Protein AF-A0A8B8CED7-F1 (afdb_monomer_lite)

Sequence (270 aa):
MNYARYMEILKCMTSVGGRDDFRLLFSFRPVVLLAASLVVWLAVFVFVLVYMMDDTKKSLFYFRLTVFSMPMLFVLVGYFLRWRRQKIRQRIARKMVLKCVPINEELYQLEMPLLLTATLTKAGVFIIHFVYYSLPDCMGISELLIQACTENEEKKISKFISLYTSREDFLSSGTLTERLCVMISPVYLHRFIMHELPISPQQRHTDFHLCLCQYIEHVLEDFFKCSESGMEISDITKIFQEKFTFRVPVIKSKPELDTEPQGIVNSVTV

Foldseek 3Di:
DDPVVVVVLVVLLVPLDDPVLVCLLPDCVVVVVLVVVVVVLVVVVVCCVPPVPPDPDPVCVVVVVVSVCVVVVSVVVVVVSVVVNVVSLQVSQLSSLLSQLQVLVVCVVVVHQWGWAWDAAPVRWIKIKIWRHDLVVLLVLLVVVVVPDDPVLLVLLLVLLCVSHPDPVCSPPDDSSVSLLSSCVRLVVRCVVLVNFQQDPDEDDDPRGHDSNNVSVVLSVLLVVCVVVVDDSVVVSVVVSVVSTDDHRPPPDDDDDDDDPPIPIPMDID

Organism: Crassostrea virginica (NCBI:txid6565)

Radius of gyration: 25.41 Å; chains: 1; bounding box: 74×38×67 Å

Secondary structure (DSSP, 8-state):
--HHHHHHHHHHHHTTS-HHHHHHHH--HHHHHHHHHHHHHHHHHHHHHHHSSS---THHHHHHHHHHHHHHHHHHHHHHHHHHHHHHHHHHHHHHHHHHHHHHHHHHHTT-SEEEEEEE-TTS-EEEEEEE--HHHHHHHHHHHHHTS-HHHHHHHHHHHTTT---HHHHHHS-HHHHHHHHHHHHHHHHHHTT-SPP-SS-SSSSSS--HHHHHHHHHHHHHHHHHTT--HHHHHHHHHHHTPPPPP------------SS--EEEE-

Structure (mmCIF, N/CA/C/O backbone):
data_AF-A0A8B8CED7-F1
#
_entry.id   AF-A0A8B8CED7-F1
#
loop_
_atom_site.group_PDB
_atom_site.id
_atom_site.type_symbol
_atom_site.label_atom_id
_atom_site.label_alt_id
_atom_site.label_comp_id
_atom_site.label_asym_id
_atom_site.label_entity_id
_atom_site.label_seq_id
_atom_site.pdbx_PDB_ins_code
_atom_site.Cartn_x
_atom_site.Cartn_y
_atom_site.Cartn_z
_atom_site.occupancy
_atom_site.B_iso_or_equiv
_atom_site.auth_seq_id
_atom_site.auth_comp_id
_atom_site.auth_asym_id
_atom_site.auth_atom_id
_atom_site.pdbx_PDB_model_num
ATOM 1 N N . MET A 1 1 ? -22.015 7.662 -5.795 1.00 69.06 1 MET A N 1
ATOM 2 C CA . MET A 1 1 ? -20.972 8.716 -5.805 1.00 69.06 1 MET A CA 1
ATOM 3 C C . MET A 1 1 ? -21.212 9.659 -6.980 1.00 69.06 1 MET A C 1
ATOM 5 O O . MET A 1 1 ? -21.453 9.172 -8.076 1.00 69.06 1 MET A O 1
ATOM 9 N N . ASN A 1 2 ? -21.179 10.980 -6.767 1.00 80.44 2 ASN A N 1
ATOM 10 C CA . ASN A 1 2 ? -21.338 11.974 -7.841 1.00 80.44 2 ASN A CA 1
ATOM 11 C C . ASN A 1 2 ? -20.047 12.095 -8.685 1.00 80.44 2 ASN A C 1
ATOM 13 O O . ASN A 1 2 ? -18.943 11.972 -8.150 1.00 80.44 2 ASN A O 1
ATOM 17 N N . TYR A 1 3 ? -20.178 12.376 -9.984 1.00 77.00 3 TYR A N 1
ATOM 18 C CA . TYR A 1 3 ? -19.076 12.473 -10.948 1.00 77.00 3 TYR A CA 1
ATOM 19 C C . TYR A 1 3 ? -18.015 13.516 -10.560 1.00 77.00 3 TYR A C 1
ATOM 21 O O . TYR A 1 3 ? -16.819 13.268 -10.696 1.00 77.00 3 TYR A O 1
ATOM 29 N N . ALA A 1 4 ? -18.427 14.664 -10.013 1.00 78.50 4 ALA A N 1
ATOM 30 C CA . ALA A 1 4 ? -17.491 15.708 -9.584 1.00 78.50 4 ALA A CA 1
ATOM 31 C C . ALA A 1 4 ? -16.501 15.201 -8.519 1.00 78.50 4 ALA A C 1
ATOM 33 O O . ALA A 1 4 ? -15.298 15.435 -8.613 1.00 78.50 4 ALA A O 1
ATOM 34 N N . ARG A 1 5 ? -17.006 14.426 -7.555 1.00 79.19 5 ARG A N 1
ATOM 35 C CA . ARG A 1 5 ? -16.210 13.856 -6.464 1.00 79.19 5 ARG A CA 1
ATOM 36 C C . ARG A 1 5 ? -15.323 12.712 -6.931 1.00 79.19 5 ARG A C 1
ATOM 38 O O . ARG A 1 5 ? -14.174 12.602 -6.521 1.00 79.19 5 ARG A O 1
ATOM 45 N N . TYR A 1 6 ? -15.835 11.900 -7.851 1.00 77.19 6 TYR A N 1
ATOM 46 C CA . TYR A 1 6 ? -15.035 10.890 -8.536 1.00 77.19 6 TYR A CA 1
ATOM 47 C C . TYR A 1 6 ? -13.805 11.512 -9.224 1.00 77.19 6 TYR A C 1
ATOM 49 O O . TYR A 1 6 ? -12.682 11.029 -9.061 1.00 77.19 6 TYR A O 1
ATOM 57 N N . MET A 1 7 ? -13.992 12.639 -9.919 1.00 78.50 7 MET A N 1
ATOM 58 C CA . MET A 1 7 ? -12.898 13.375 -10.559 1.00 78.50 7 MET A CA 1
ATOM 59 C C . MET A 1 7 ? -11.920 14.000 -9.556 1.00 78.50 7 MET A C 1
ATOM 61 O O . MET A 1 7 ? -10.725 14.089 -9.839 1.00 78.50 7 MET A O 1
ATOM 65 N N . GLU A 1 8 ? -12.395 14.428 -8.389 1.00 83.62 8 GLU A N 1
ATOM 66 C CA . GLU A 1 8 ? -11.546 14.947 -7.314 1.00 83.62 8 GLU A CA 1
ATOM 67 C C . GLU A 1 8 ? -10.655 13.856 -6.705 1.00 83.62 8 GLU A C 1
ATOM 69 O O . GLU A 1 8 ? -9.442 14.048 -6.584 1.00 83.62 8 GLU A O 1
ATOM 74 N N . ILE A 1 9 ? -11.223 12.675 -6.436 1.00 80.69 9 ILE A N 1
ATOM 75 C CA . ILE A 1 9 ? -10.482 11.490 -5.978 1.00 80.69 9 ILE A CA 1
ATOM 76 C C . ILE A 1 9 ? -9.392 11.122 -6.994 1.00 80.69 9 ILE A C 1
ATOM 78 O O . ILE A 1 9 ? -8.227 10.958 -6.626 1.00 80.69 9 ILE A O 1
ATOM 82 N N . LEU A 1 10 ? -9.727 11.081 -8.288 1.00 78.12 10 LEU A N 1
ATOM 83 C CA . LEU A 1 10 ? -8.760 10.821 -9.361 1.00 78.12 10 LEU A CA 1
ATOM 84 C C . LEU A 1 10 ? -7.625 11.856 -9.403 1.00 78.12 10 LEU A C 1
ATOM 86 O O . LEU A 1 10 ? -6.448 11.493 -9.500 1.00 78.12 10 LEU A O 1
ATOM 90 N N . LYS A 1 11 ? -7.938 13.152 -9.288 1.00 79.94 11 LYS A N 1
ATOM 91 C CA . LYS A 1 11 ? -6.919 14.218 -9.217 1.00 79.94 11 LYS A CA 1
ATOM 92 C C . LYS A 1 11 ? -6.023 14.064 -7.985 1.00 79.94 11 LYS A C 1
ATOM 94 O O . LYS A 1 11 ? -4.801 14.203 -8.074 1.00 79.94 11 LYS A O 1
ATOM 99 N N . CYS A 1 12 ? -6.604 13.718 -6.839 1.00 78.62 12 CYS A N 1
ATOM 100 C CA . CYS A 1 12 ? -5.846 13.485 -5.616 1.00 78.62 12 CYS A CA 1
ATOM 101 C C . CYS A 1 12 ? -4.884 12.294 -5.765 1.00 78.62 12 CYS A C 1
ATOM 103 O O . CYS A 1 12 ? -3.721 12.390 -5.360 1.00 78.62 12 CYS A O 1
ATOM 105 N N . MET A 1 13 ? -5.320 11.211 -6.411 1.00 75.56 13 MET A N 1
ATOM 106 C CA . MET A 1 13 ? -4.518 10.000 -6.618 1.00 75.56 13 MET A CA 1
ATOM 107 C C . MET A 1 13 ? -3.410 10.179 -7.667 1.00 75.56 13 MET A C 1
ATOM 109 O O . MET A 1 13 ? -2.297 9.686 -7.486 1.00 75.56 13 MET A O 1
ATOM 113 N N . THR A 1 14 ? -3.659 10.952 -8.725 1.00 70.50 14 THR A N 1
ATOM 114 C CA . THR A 1 14 ? -2.654 11.256 -9.767 1.00 70.50 14 THR A CA 1
ATOM 115 C C . THR A 1 14 ? -1.543 12.195 -9.278 1.00 70.50 14 THR A C 1
ATOM 117 O O . THR A 1 14 ? -0.412 12.114 -9.755 1.00 70.50 14 THR A O 1
ATOM 120 N N . SER A 1 15 ? -1.810 13.026 -8.263 1.00 71.50 15 SER A N 1
ATOM 121 C CA . SER A 1 15 ? -0.819 13.942 -7.662 1.00 71.50 15 SER A CA 1
ATOM 122 C C . SER A 1 15 ? 0.244 13.272 -6.769 1.00 71.50 15 SER A C 1
ATOM 124 O O . SER A 1 15 ? 1.110 13.951 -6.220 1.00 71.50 15 SER A O 1
ATOM 126 N N . VAL A 1 16 ? 0.188 11.948 -6.584 1.00 65.88 16 VAL A N 1
ATOM 127 C CA . VAL A 1 16 ? 1.000 11.218 -5.591 1.00 65.88 16 VAL A CA 1
ATOM 128 C C . VAL A 1 16 ? 2.481 11.077 -5.974 1.00 65.88 16 VAL A C 1
ATOM 130 O O . VAL A 1 16 ? 3.345 10.979 -5.094 1.00 65.88 16 VAL A O 1
ATOM 133 N N . GLY A 1 17 ? 2.807 11.050 -7.266 1.00 58.16 17 GLY A N 1
ATOM 134 C CA . GLY A 1 17 ? 4.202 10.971 -7.701 1.00 58.16 17 GLY A CA 1
ATOM 135 C C . GLY A 1 17 ? 4.848 12.353 -7.766 1.00 58.16 17 GLY A C 1
ATOM 136 O O . GLY A 1 17 ? 4.296 13.300 -8.327 1.00 58.16 17 GLY A O 1
ATOM 137 N N . GLY A 1 18 ? 6.049 12.468 -7.197 1.00 60.06 18 GLY A N 1
ATOM 138 C CA . GLY A 1 18 ? 6.864 13.664 -7.373 1.00 60.06 18 GLY A CA 1
ATOM 139 C C . GLY A 1 18 ? 7.197 13.865 -8.852 1.00 60.06 18 GLY A C 1
ATOM 140 O O . GLY A 1 18 ? 7.309 12.898 -9.612 1.00 60.06 18 GLY A O 1
ATOM 141 N N . ARG A 1 19 ? 7.393 15.124 -9.263 1.00 56.31 19 ARG A N 1
ATOM 142 C CA . ARG A 1 19 ? 7.718 15.492 -10.653 1.00 56.31 19 ARG A CA 1
ATOM 143 C C . ARG A 1 19 ? 8.916 14.687 -11.196 1.00 56.31 19 ARG A C 1
ATOM 145 O O . ARG A 1 19 ? 8.928 14.329 -12.371 1.00 56.31 19 ARG A O 1
ATOM 152 N N . ASP A 1 20 ? 9.862 14.327 -10.328 1.00 57.56 20 ASP A N 1
ATOM 153 C CA . ASP A 1 20 ? 11.046 13.527 -10.666 1.00 57.56 20 ASP A CA 1
ATOM 154 C C . ASP A 1 20 ? 10.792 12.012 -10.739 1.00 57.56 20 ASP A C 1
ATOM 156 O O . ASP A 1 20 ? 11.370 11.332 -11.593 1.00 57.56 20 ASP A O 1
ATOM 160 N N . ASP A 1 21 ? 9.897 11.477 -9.902 1.00 61.44 21 ASP A N 1
ATOM 161 C CA . ASP A 1 21 ? 9.572 10.045 -9.863 1.00 61.44 21 ASP A CA 1
ATOM 162 C C . ASP A 1 21 ? 8.871 9.615 -11.164 1.00 61.44 21 ASP A C 1
ATOM 164 O O . ASP A 1 21 ? 9.248 8.616 -11.787 1.00 61.44 21 ASP A O 1
ATOM 168 N N . PHE A 1 22 ? 7.908 10.416 -11.636 1.00 61.50 22 PHE A N 1
ATOM 169 C CA . PHE A 1 22 ? 7.233 10.179 -12.915 1.00 61.50 22 PHE A CA 1
ATOM 170 C C . PHE A 1 22 ? 8.164 10.382 -14.111 1.00 61.50 22 PHE A C 1
ATOM 172 O O . PHE A 1 22 ? 8.145 9.590 -15.058 1.00 61.50 22 PHE A O 1
ATOM 179 N N . ARG A 1 23 ? 9.042 11.392 -14.059 1.00 60.28 23 ARG A N 1
ATOM 180 C CA . ARG A 1 23 ? 10.007 11.656 -15.133 1.00 60.28 23 ARG A CA 1
ATOM 181 C C . ARG A 1 23 ? 10.934 10.465 -15.350 1.00 60.28 23 ARG A C 1
ATOM 183 O O . ARG A 1 23 ? 11.235 10.147 -16.493 1.00 60.28 23 ARG A O 1
ATOM 190 N N . LEU A 1 24 ? 11.361 9.766 -14.298 1.00 59.62 24 LEU A N 1
ATOM 191 C CA . LEU A 1 24 ? 12.238 8.598 -14.435 1.00 59.62 24 LEU A CA 1
ATOM 192 C C . LEU A 1 24 ? 11.504 7.330 -14.918 1.00 59.62 24 LEU A C 1
ATOM 194 O O . LEU A 1 24 ? 12.113 6.478 -15.578 1.00 59.62 24 LEU A O 1
ATOM 198 N N . LEU A 1 25 ? 10.208 7.217 -14.607 1.00 60.72 25 LEU A N 1
ATOM 199 C CA . LEU A 1 25 ? 9.344 6.107 -15.021 1.00 60.72 25 LEU A CA 1
ATOM 200 C C . LEU A 1 25 ? 8.959 6.166 -16.499 1.00 60.72 25 LEU A C 1
ATOM 202 O O . LEU A 1 25 ? 9.009 5.133 -17.166 1.00 60.72 25 LEU A O 1
ATOM 206 N N . PHE A 1 26 ? 8.637 7.359 -17.002 1.00 61.34 26 PHE A N 1
ATOM 207 C CA . PHE A 1 26 ? 8.181 7.573 -18.381 1.00 61.34 26 PHE A CA 1
ATOM 208 C C . PHE A 1 26 ? 9.283 8.055 -19.335 1.00 61.34 26 PHE A C 1
ATOM 210 O O . PHE A 1 26 ? 9.074 8.147 -20.542 1.00 61.34 26 PHE A O 1
ATOM 217 N N . SER A 1 27 ? 10.485 8.352 -18.834 1.00 64.38 27 SER A N 1
ATOM 218 C CA . SER A 1 27 ? 11.593 8.775 -19.693 1.00 64.38 27 SER A CA 1
ATOM 219 C C . SER A 1 27 ? 12.166 7.606 -20.498 1.00 64.38 27 SER A C 1
ATOM 221 O O . SER A 1 27 ? 12.711 6.646 -19.946 1.00 64.38 27 SER A O 1
ATOM 223 N N . PHE A 1 28 ? 12.126 7.738 -21.825 1.00 66.75 28 PHE A N 1
ATOM 224 C CA . PHE A 1 28 ? 12.867 6.894 -22.769 1.00 66.75 28 PHE A CA 1
ATOM 225 C C . PHE A 1 28 ? 14.372 7.202 -22.807 1.00 66.75 28 PHE A C 1
ATOM 227 O O . PHE A 1 28 ? 15.144 6.400 -23.327 1.00 66.75 28 PHE A O 1
ATOM 234 N N . ARG A 1 29 ? 14.825 8.317 -22.213 1.00 68.25 29 ARG A N 1
ATOM 235 C CA . ARG A 1 29 ? 16.231 8.767 -22.262 1.00 68.25 29 ARG A CA 1
ATOM 236 C C . ARG A 1 29 ? 17.265 7.697 -21.882 1.00 68.25 29 ARG A C 1
ATOM 238 O O . ARG A 1 29 ? 18.225 7.566 -22.628 1.00 68.25 29 ARG A O 1
ATOM 245 N N . PRO A 1 30 ? 17.119 6.910 -20.796 1.00 69.06 30 PRO A N 1
ATOM 246 C CA . PRO A 1 30 ? 18.114 5.887 -20.470 1.00 69.06 30 PRO A CA 1
ATOM 247 C C . PRO A 1 30 ? 18.152 4.739 -21.489 1.00 69.06 30 PRO A C 1
ATOM 249 O O . PRO A 1 30 ? 19.211 4.161 -21.696 1.00 69.06 30 PRO A O 1
ATOM 252 N N . VAL A 1 31 ? 17.032 4.432 -22.154 1.00 73.81 31 VAL A N 1
ATOM 253 C CA . VAL A 1 31 ? 16.986 3.415 -23.218 1.00 73.81 31 VAL A CA 1
ATOM 254 C C . VAL A 1 31 ? 17.692 3.936 -24.469 1.00 73.81 31 VAL A C 1
ATOM 256 O O . VAL A 1 31 ? 18.507 3.228 -25.048 1.00 73.81 31 VAL A O 1
ATOM 259 N N . VAL A 1 32 ? 17.445 5.196 -24.836 1.00 78.31 32 VAL A N 1
ATOM 260 C CA . VAL A 1 32 ? 18.108 5.854 -25.973 1.00 78.31 32 VAL A CA 1
ATOM 261 C C . VAL A 1 32 ? 19.615 5.988 -25.736 1.00 78.31 32 VAL A C 1
ATOM 263 O O . VAL A 1 32 ? 20.396 5.710 -26.639 1.00 78.31 32 VAL A O 1
ATOM 266 N N . LEU A 1 33 ? 20.041 6.348 -24.521 1.00 78.75 33 LEU A N 1
ATOM 267 C CA . LEU A 1 33 ? 21.462 6.427 -24.162 1.00 78.75 33 LEU A CA 1
ATOM 268 C C . LEU A 1 33 ? 22.151 5.057 -24.216 1.00 78.75 33 LEU A C 1
ATOM 270 O O . LEU A 1 33 ? 23.258 4.961 -24.739 1.00 78.75 33 LEU A O 1
ATOM 274 N N . LEU A 1 34 ? 21.495 3.997 -23.729 1.00 79.19 34 LEU A N 1
ATOM 275 C CA . LEU A 1 34 ? 22.008 2.629 -23.852 1.00 79.19 34 LEU A CA 1
ATOM 276 C C . LEU A 1 34 ? 22.117 2.197 -25.319 1.00 79.19 34 LEU A C 1
ATOM 278 O O . LEU A 1 34 ? 23.137 1.634 -25.703 1.00 79.19 34 LEU A O 1
ATOM 282 N N . ALA A 1 35 ? 21.112 2.499 -26.145 1.00 81.44 35 ALA A N 1
ATOM 283 C CA . ALA A 1 35 ? 21.131 2.182 -27.572 1.00 81.44 35 ALA A CA 1
ATOM 284 C C . ALA A 1 35 ? 22.246 2.938 -28.315 1.00 81.44 35 ALA A C 1
ATOM 286 O O . ALA A 1 35 ? 23.007 2.329 -29.061 1.00 81.44 35 ALA A O 1
ATOM 287 N N . ALA A 1 36 ? 22.401 4.242 -28.067 1.00 83.94 36 ALA A N 1
ATOM 288 C CA . ALA A 1 36 ? 23.483 5.036 -28.648 1.00 83.94 36 ALA A CA 1
ATOM 289 C C . ALA A 1 36 ? 24.862 4.502 -28.226 1.00 83.94 36 ALA A C 1
ATOM 291 O O . ALA A 1 36 ? 25.760 4.360 -29.053 1.00 83.94 36 ALA A O 1
ATOM 292 N N . SER A 1 37 ? 25.020 4.141 -26.952 1.00 81.75 37 SER A N 1
ATOM 293 C CA . SER A 1 37 ? 26.270 3.585 -26.435 1.00 81.75 37 SER A CA 1
ATOM 294 C C . SER A 1 37 ? 26.573 2.186 -26.990 1.00 81.75 37 SER A C 1
ATOM 296 O O . SER A 1 37 ? 27.739 1.892 -27.245 1.00 81.75 37 SER A O 1
ATOM 298 N N . LEU A 1 38 ? 25.552 1.362 -27.256 1.00 83.19 38 LEU A N 1
ATOM 299 C CA . LEU A 1 38 ? 25.690 0.078 -27.953 1.00 83.19 38 LEU A CA 1
ATOM 300 C C . LEU A 1 38 ? 26.189 0.267 -29.394 1.00 83.19 38 LEU A C 1
ATOM 302 O O . LEU A 1 38 ? 27.072 -0.467 -29.829 1.00 83.19 38 LEU A O 1
ATOM 306 N N . VAL A 1 39 ? 25.660 1.259 -30.121 1.00 85.06 39 VAL A N 1
ATOM 307 C CA . VAL A 1 39 ? 26.097 1.579 -31.494 1.00 85.06 39 VAL A CA 1
ATOM 308 C C . VAL A 1 39 ? 27.561 2.021 -31.510 1.00 85.06 39 VAL A C 1
ATOM 310 O O . VAL A 1 39 ? 28.345 1.522 -32.316 1.00 85.06 39 VAL A O 1
ATOM 313 N N . VAL A 1 40 ? 27.952 2.905 -30.585 1.00 85.00 40 VAL A N 1
ATOM 314 C CA . VAL A 1 40 ? 29.353 3.335 -30.440 1.00 85.00 40 VAL A CA 1
ATOM 315 C C . VAL A 1 40 ? 30.254 2.148 -30.092 1.00 85.00 40 VAL A C 1
ATOM 317 O O . VAL A 1 40 ? 31.322 1.997 -30.681 1.00 85.00 40 VAL A O 1
ATOM 320 N N . TRP A 1 41 ? 29.819 1.269 -29.185 1.00 86.06 41 TRP A N 1
ATOM 321 C CA . TRP A 1 41 ? 30.573 0.066 -28.829 1.00 86.06 41 TRP A CA 1
ATOM 322 C C . TRP A 1 41 ? 30.745 -0.888 -30.017 1.00 86.06 41 TRP A C 1
ATOM 324 O O . TRP A 1 41 ? 31.859 -1.347 -30.251 1.00 86.06 41 TRP A O 1
ATOM 334 N N . LEU A 1 42 ? 29.690 -1.140 -30.801 1.00 84.38 42 LEU A N 1
ATOM 335 C CA . LEU A 1 42 ? 29.761 -1.975 -32.007 1.00 84.38 42 LEU A CA 1
ATOM 336 C C . LEU A 1 42 ? 30.772 -1.422 -33.018 1.00 84.38 42 LEU A C 1
ATOM 338 O O . LEU A 1 42 ? 31.559 -2.187 -33.570 1.00 84.38 42 LEU A O 1
ATOM 342 N N . ALA A 1 43 ? 30.800 -0.102 -33.222 1.00 84.06 43 ALA A N 1
ATOM 343 C CA . ALA A 1 43 ? 31.770 0.533 -34.112 1.00 84.06 43 ALA A CA 1
ATOM 344 C C . ALA A 1 43 ? 33.219 0.328 -33.628 1.00 84.06 43 ALA A C 1
ATOM 346 O O . ALA A 1 43 ? 34.087 -0.055 -34.413 1.00 84.06 43 ALA A O 1
ATOM 347 N N . VAL A 1 44 ? 33.474 0.511 -32.326 1.00 83.06 44 VAL A N 1
ATOM 348 C CA . VAL A 1 44 ? 34.796 0.271 -31.717 1.00 83.06 44 VAL A CA 1
ATOM 349 C C . VAL A 1 44 ? 35.174 -1.212 -31.771 1.00 83.06 44 VAL A C 1
ATOM 351 O O . VAL A 1 44 ? 36.326 -1.547 -32.035 1.00 83.06 44 VAL A O 1
ATOM 354 N N . PHE A 1 45 ? 34.213 -2.111 -31.565 1.00 82.00 45 PHE A N 1
ATOM 355 C CA . PHE A 1 45 ? 34.416 -3.554 -31.634 1.00 82.00 45 PHE A CA 1
ATOM 356 C C . PHE A 1 45 ? 34.830 -4.010 -33.038 1.00 82.00 45 PHE A C 1
ATOM 358 O O . PHE A 1 45 ? 35.826 -4.718 -33.182 1.00 82.00 45 PHE A O 1
ATOM 365 N N . VAL A 1 46 ? 34.120 -3.551 -34.074 1.00 82.12 46 VAL A N 1
ATOM 366 C CA . VAL A 1 46 ? 34.464 -3.829 -35.478 1.00 82.12 46 VAL A CA 1
ATOM 367 C C . VAL A 1 46 ? 35.834 -3.247 -35.824 1.00 82.12 46 VAL A C 1
ATOM 369 O O . VAL A 1 46 ? 36.645 -3.935 -36.437 1.00 82.12 46 VAL A O 1
ATOM 372 N N . PHE A 1 47 ? 36.134 -2.023 -35.377 1.00 80.94 47 PHE A N 1
ATOM 373 C CA . PHE A 1 47 ? 37.451 -1.415 -35.575 1.00 80.94 47 PHE A CA 1
ATOM 374 C C . PHE A 1 47 ? 38.577 -2.262 -34.959 1.00 80.94 47 PHE A C 1
ATOM 376 O O . PHE A 1 47 ? 39.577 -2.529 -35.621 1.00 80.94 47 PHE A O 1
ATOM 383 N N . VAL A 1 48 ? 38.403 -2.746 -33.724 1.00 78.88 48 VAL A N 1
ATOM 384 C CA . VAL A 1 48 ? 39.387 -3.616 -33.056 1.00 78.88 48 VAL A CA 1
ATOM 385 C C . VAL A 1 48 ? 39.527 -4.968 -33.764 1.00 78.88 48 VAL A C 1
ATOM 387 O O . VAL A 1 48 ? 40.645 -5.464 -33.884 1.00 78.88 48 VAL A O 1
ATOM 390 N N . LEU A 1 49 ? 38.439 -5.561 -34.265 1.00 75.25 49 LEU A N 1
ATOM 391 C CA . LEU A 1 49 ? 38.517 -6.818 -35.017 1.00 75.25 49 LEU A CA 1
ATOM 392 C C . LEU A 1 49 ? 39.249 -6.663 -36.356 1.00 75.25 49 LEU A C 1
ATOM 394 O O . LEU A 1 49 ? 40.073 -7.507 -36.686 1.00 75.25 49 LEU A O 1
ATOM 398 N N . VAL A 1 50 ? 38.969 -5.596 -37.109 1.00 75.69 50 VAL A N 1
ATOM 399 C CA . VAL A 1 50 ? 39.515 -5.400 -38.463 1.00 75.69 50 VAL A CA 1
ATOM 400 C C . VAL A 1 50 ? 40.953 -4.884 -38.435 1.00 75.69 50 VAL A C 1
ATOM 402 O O . VAL A 1 50 ? 41.787 -5.366 -39.193 1.00 75.69 50 VAL A O 1
ATOM 405 N N . TYR A 1 51 ? 41.262 -3.914 -37.571 1.00 69.12 51 TYR A N 1
ATOM 406 C CA . TYR A 1 51 ? 42.538 -3.190 -37.628 1.00 69.12 51 TYR A CA 1
ATOM 407 C C . TYR A 1 51 ? 43.567 -3.641 -36.597 1.00 69.12 51 TYR A C 1
ATOM 409 O O . TYR A 1 51 ? 44.750 -3.358 -36.757 1.00 69.12 51 TYR A O 1
ATOM 417 N N . MET A 1 52 ? 43.148 -4.322 -35.529 1.00 66.62 52 MET A N 1
ATOM 418 C CA . MET A 1 52 ? 44.042 -4.664 -34.419 1.00 66.62 52 MET A CA 1
ATOM 419 C C . MET A 1 52 ? 44.314 -6.165 -34.324 1.00 66.62 52 MET A C 1
ATOM 421 O O . MET A 1 52 ? 44.849 -6.584 -33.303 1.00 66.62 52 MET A O 1
ATOM 425 N N . MET A 1 53 ? 43.954 -6.979 -35.327 1.00 63.38 53 MET A N 1
ATOM 426 C CA . MET A 1 53 ? 44.138 -8.440 -35.297 1.00 63.38 53 MET A CA 1
ATOM 427 C C . MET A 1 53 ? 45.616 -8.874 -35.339 1.00 63.38 53 MET A C 1
ATOM 429 O O . MET A 1 53 ? 45.961 -9.830 -34.646 1.00 63.38 53 MET A O 1
ATOM 433 N N . ASP A 1 54 ? 46.484 -8.139 -36.045 1.00 61.66 54 ASP A N 1
ATOM 434 C CA . ASP A 1 54 ? 47.840 -8.599 -36.406 1.00 61.66 54 ASP A CA 1
ATOM 435 C C . ASP A 1 54 ? 48.975 -8.274 -35.413 1.00 61.66 54 ASP A C 1
ATOM 437 O O . ASP A 1 54 ? 50.061 -8.841 -35.520 1.00 61.66 54 ASP A O 1
ATOM 441 N N . ASP A 1 55 ? 48.768 -7.417 -34.409 1.00 58.66 55 ASP A N 1
ATOM 442 C CA . ASP A 1 55 ? 49.878 -6.973 -33.549 1.00 58.66 55 ASP A CA 1
ATOM 443 C C . ASP A 1 55 ? 50.012 -7.788 -32.243 1.00 58.66 55 ASP A C 1
ATOM 445 O O . ASP A 1 55 ? 49.146 -7.781 -31.364 1.00 58.66 55 ASP A O 1
ATOM 449 N N . THR A 1 56 ? 51.174 -8.429 -32.060 1.00 59.41 56 THR A N 1
ATOM 450 C CA . THR A 1 56 ? 51.584 -9.257 -30.899 1.00 59.41 56 THR A CA 1
ATOM 451 C C . THR A 1 56 ? 51.935 -8.457 -29.630 1.00 59.41 56 THR A C 1
ATOM 453 O O . THR A 1 56 ? 52.509 -8.987 -28.672 1.00 59.41 56 THR A O 1
ATOM 456 N N . LYS A 1 57 ? 51.599 -7.163 -29.571 1.00 62.44 57 LYS A N 1
ATOM 457 C CA . LYS A 1 57 ? 51.991 -6.274 -28.466 1.00 62.44 57 LYS A CA 1
ATOM 458 C C . LYS A 1 57 ? 51.084 -6.454 -27.244 1.00 62.44 57 LYS A C 1
ATOM 460 O O . LYS A 1 57 ? 49.879 -6.223 -27.301 1.00 62.44 57 LYS A O 1
ATOM 465 N N . LYS A 1 58 ? 51.687 -6.764 -26.087 1.00 60.12 58 LYS A N 1
ATOM 466 C CA . LYS A 1 58 ? 51.008 -6.913 -24.777 1.00 60.12 58 LYS A CA 1
ATOM 467 C C . LYS A 1 58 ? 50.143 -5.705 -24.368 1.00 60.12 58 LYS A C 1
ATOM 469 O O . LYS A 1 58 ? 49.185 -5.881 -23.623 1.00 60.12 58 LYS A O 1
ATOM 474 N N . SER A 1 59 ? 50.424 -4.498 -24.867 1.00 62.31 59 SER A N 1
ATOM 475 C CA . SER A 1 59 ? 49.621 -3.290 -24.606 1.00 62.31 59 SER A CA 1
ATOM 476 C C . SER A 1 59 ? 48.203 -3.352 -25.195 1.00 62.31 59 SER A C 1
ATOM 478 O O . SER A 1 59 ? 47.283 -2.750 -24.643 1.00 62.31 59 SER A O 1
ATOM 480 N N . LEU A 1 60 ? 47.994 -4.126 -26.266 1.00 68.31 60 LEU A N 1
ATOM 481 C CA . LEU A 1 60 ? 46.699 -4.280 -26.941 1.00 68.31 60 LEU A CA 1
ATOM 482 C C . LEU A 1 60 ? 45.740 -5.215 -26.196 1.00 68.31 60 LEU A C 1
ATOM 484 O O . LEU A 1 60 ? 44.529 -5.156 -26.409 1.00 68.31 60 LEU A O 1
ATOM 488 N N . PHE A 1 61 ? 46.260 -6.047 -25.287 1.00 67.81 61 PHE A N 1
ATOM 489 C CA . PHE A 1 61 ? 45.452 -6.954 -24.473 1.00 67.81 61 PHE A CA 1
ATOM 490 C C . PHE A 1 61 ? 44.482 -6.193 -23.562 1.00 67.81 61 PHE A C 1
ATOM 492 O O . PHE A 1 61 ? 43.306 -6.540 -23.501 1.00 67.81 61 PHE A O 1
ATOM 499 N N . TYR A 1 62 ? 44.939 -5.112 -22.920 1.00 69.81 62 TYR A N 1
ATOM 500 C CA . TYR A 1 62 ? 44.094 -4.276 -22.060 1.00 69.81 62 TYR A CA 1
ATOM 501 C C . TYR A 1 62 ? 42.962 -3.602 -22.844 1.00 69.81 62 TYR A C 1
ATOM 503 O O . TYR A 1 62 ? 41.820 -3.572 -22.382 1.00 69.81 62 TYR A O 1
ATOM 511 N N . PHE A 1 63 ? 43.247 -3.126 -24.060 1.00 73.38 63 PHE A N 1
ATOM 512 C CA . PHE A 1 63 ? 42.232 -2.549 -24.944 1.00 73.38 63 PHE A CA 1
ATOM 513 C C . PHE A 1 63 ? 41.196 -3.588 -25.378 1.00 73.38 63 PHE A C 1
ATOM 515 O O . PHE A 1 63 ? 39.997 -3.341 -25.247 1.00 73.38 63 PHE A O 1
ATOM 522 N N . ARG A 1 64 ? 41.636 -4.780 -25.806 1.00 73.88 64 ARG A N 1
ATOM 523 C CA . ARG A 1 64 ? 40.733 -5.888 -26.154 1.00 73.88 64 ARG A CA 1
ATOM 524 C C . ARG A 1 64 ? 39.869 -6.280 -24.952 1.00 73.88 64 ARG A C 1
ATOM 526 O O . ARG A 1 64 ? 38.649 -6.283 -25.068 1.00 73.88 64 ARG A O 1
ATOM 533 N N . LEU A 1 65 ? 40.466 -6.517 -23.783 1.00 76.75 65 LEU A N 1
ATOM 534 C CA . LEU A 1 65 ? 39.744 -6.896 -22.562 1.00 76.75 65 LEU A CA 1
ATOM 535 C C . LEU A 1 65 ? 38.679 -5.859 -22.163 1.00 76.75 65 LEU A C 1
ATOM 537 O O . LEU A 1 65 ? 37.575 -6.224 -21.760 1.00 76.75 65 LEU A O 1
ATOM 541 N N . THR A 1 66 ? 38.973 -4.567 -22.319 1.00 76.00 66 THR A N 1
ATOM 542 C CA . THR A 1 66 ? 38.019 -3.486 -22.015 1.00 76.00 66 THR A CA 1
ATOM 543 C C . THR A 1 66 ? 36.837 -3.491 -22.989 1.00 76.00 66 THR A C 1
ATOM 545 O O . THR A 1 66 ? 35.683 -3.390 -22.576 1.00 76.00 66 THR A O 1
ATOM 548 N N . VAL A 1 67 ? 37.095 -3.688 -24.286 1.00 80.62 67 VAL A N 1
ATOM 549 C CA . VAL A 1 67 ? 36.033 -3.790 -25.298 1.00 80.62 67 VAL A CA 1
ATOM 550 C C . VAL A 1 67 ? 35.191 -5.058 -25.100 1.00 80.62 67 VAL A C 1
ATOM 552 O O . VAL A 1 67 ? 33.968 -4.988 -25.205 1.00 80.62 67 VAL A O 1
ATOM 555 N N . PHE A 1 68 ? 35.801 -6.192 -24.745 1.00 78.81 68 PHE A N 1
ATOM 556 C CA . PHE A 1 68 ? 35.084 -7.448 -24.484 1.00 78.81 68 PHE A CA 1
ATOM 557 C C . PHE A 1 68 ? 34.315 -7.461 -23.151 1.00 78.81 68 PHE A C 1
ATOM 559 O O . PHE A 1 68 ? 33.336 -8.193 -23.026 1.00 78.81 68 PHE A O 1
ATOM 566 N N . SER A 1 69 ? 34.709 -6.649 -22.163 1.00 79.50 69 SER A N 1
ATOM 567 C CA . SER A 1 69 ? 34.009 -6.534 -20.869 1.00 79.50 69 SER A CA 1
ATOM 568 C C . SER A 1 69 ? 32.869 -5.506 -20.866 1.00 79.50 69 SER A C 1
ATOM 570 O O . SER A 1 69 ? 31.965 -5.590 -20.033 1.00 79.50 69 SER A O 1
ATOM 572 N N . MET A 1 70 ? 32.845 -4.578 -21.827 1.00 80.94 70 MET A N 1
ATOM 573 C CA . MET A 1 70 ? 31.781 -3.576 -21.989 1.00 80.94 70 MET A CA 1
ATOM 574 C C . MET A 1 70 ? 30.352 -4.157 -22.089 1.00 80.94 70 MET A C 1
ATOM 576 O O . MET A 1 70 ? 29.465 -3.639 -21.407 1.00 80.94 70 MET A O 1
ATOM 580 N N . PRO A 1 71 ? 30.083 -5.251 -22.833 1.00 80.00 71 PRO A N 1
ATOM 581 C CA . PRO A 1 71 ? 28.772 -5.912 -22.849 1.00 80.00 71 PRO A CA 1
ATOM 582 C C . PRO A 1 71 ? 28.255 -6.309 -21.462 1.00 80.00 71 PRO A C 1
ATOM 584 O O . PRO A 1 71 ? 27.080 -6.102 -21.161 1.00 80.00 71 PRO A O 1
ATOM 587 N N . MET A 1 72 ? 29.131 -6.810 -20.584 1.00 80.69 72 MET A N 1
ATOM 588 C CA . MET A 1 72 ? 28.757 -7.126 -19.201 1.00 80.69 72 MET A CA 1
ATOM 589 C C . MET A 1 72 ? 28.361 -5.869 -18.423 1.00 80.69 72 MET A C 1
ATOM 591 O O . MET A 1 72 ? 27.390 -5.887 -17.665 1.00 80.69 72 MET A O 1
ATOM 595 N N . LEU A 1 73 ? 29.054 -4.752 -18.651 1.00 80.88 73 LEU A N 1
ATOM 596 C CA . LEU A 1 73 ? 28.726 -3.471 -18.030 1.00 80.88 73 LEU A CA 1
ATOM 597 C C . LEU A 1 73 ? 27.354 -2.954 -18.497 1.00 80.88 73 LEU A C 1
ATOM 599 O O . LEU A 1 73 ? 26.568 -2.493 -17.670 1.00 80.88 73 LEU A O 1
ATOM 603 N N . PHE A 1 74 ? 27.003 -3.119 -19.778 1.00 81.38 74 PHE A N 1
ATOM 604 C CA . PHE A 1 74 ? 25.663 -2.793 -20.285 1.00 81.38 74 PHE A CA 1
ATOM 605 C C . PHE A 1 74 ? 24.560 -3.622 -19.626 1.00 81.38 74 PHE A C 1
ATOM 607 O O . PHE A 1 74 ? 23.525 -3.070 -19.243 1.00 81.38 74 PHE A O 1
ATOM 614 N N . 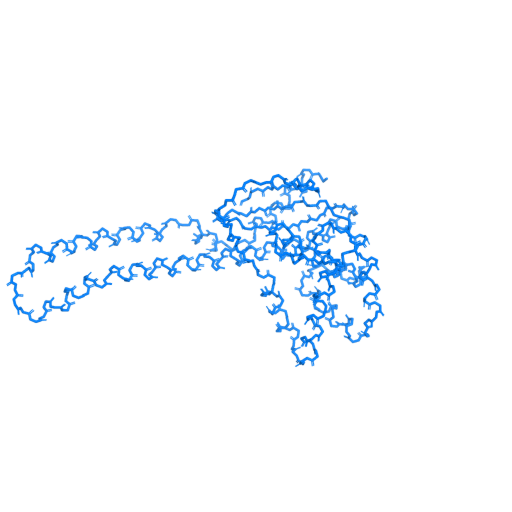VAL A 1 75 ? 24.783 -4.928 -19.455 1.00 82.31 75 VAL A N 1
ATOM 615 C CA . VAL A 1 75 ? 23.829 -5.812 -18.768 1.00 82.31 75 VAL A CA 1
ATOM 616 C C . VAL A 1 75 ? 23.645 -5.377 -17.312 1.00 82.31 75 VAL A C 1
ATOM 618 O O . VAL A 1 75 ? 22.508 -5.250 -16.853 1.00 82.31 75 VAL A O 1
ATOM 621 N N . LEU A 1 76 ? 24.736 -5.066 -16.604 1.00 83.88 76 LEU A N 1
ATOM 622 C CA . LEU A 1 76 ? 24.690 -4.590 -15.217 1.00 83.88 76 LEU A CA 1
ATOM 623 C C . LEU A 1 76 ? 23.965 -3.244 -15.087 1.00 83.88 76 LEU A C 1
ATOM 625 O O . LEU A 1 76 ? 23.099 -3.094 -14.223 1.00 83.88 76 LEU A O 1
ATOM 629 N N . VAL A 1 77 ? 24.256 -2.279 -15.965 1.00 83.50 77 VAL A N 1
ATOM 630 C CA . VAL A 1 77 ? 23.585 -0.968 -15.979 1.00 83.50 77 VAL A CA 1
ATOM 631 C C . VAL A 1 77 ? 22.100 -1.119 -16.315 1.00 83.50 77 VAL A C 1
ATOM 633 O O . VAL A 1 77 ? 21.253 -0.514 -15.653 1.00 83.50 77 VAL A O 1
ATOM 636 N N . GLY A 1 78 ? 21.757 -1.960 -17.294 1.00 81.25 78 GLY A N 1
ATOM 637 C CA . GLY A 1 78 ? 20.372 -2.270 -17.644 1.00 81.25 78 GLY A CA 1
ATOM 638 C C . GLY A 1 78 ? 19.607 -2.901 -16.478 1.00 81.25 78 GLY A C 1
ATOM 639 O O . GLY A 1 78 ? 18.493 -2.471 -16.159 1.00 81.25 78 GLY A O 1
ATOM 640 N N . TYR A 1 79 ? 20.225 -3.864 -15.787 1.00 82.12 79 TYR A N 1
ATOM 641 C CA . TYR A 1 79 ? 19.653 -4.490 -14.596 1.00 82.12 79 TYR A CA 1
ATOM 642 C C . TYR A 1 79 ? 19.466 -3.481 -13.458 1.00 82.12 79 TYR A C 1
ATOM 644 O O . TYR A 1 79 ? 18.385 -3.406 -12.870 1.00 82.12 79 TYR A O 1
ATOM 652 N N . PHE A 1 80 ? 20.468 -2.639 -13.196 1.00 82.12 80 PHE A N 1
ATOM 653 C CA . PHE A 1 80 ? 20.399 -1.597 -12.171 1.00 82.12 80 PHE A CA 1
ATOM 654 C C . PHE A 1 80 ? 19.287 -0.577 -12.452 1.00 82.12 80 PHE A C 1
ATOM 656 O O . PHE A 1 80 ? 18.515 -0.230 -11.555 1.00 82.12 80 PHE A O 1
ATOM 663 N N . LEU A 1 81 ? 19.145 -0.127 -13.702 1.00 81.81 81 LEU A N 1
ATOM 664 C CA . LEU A 1 81 ? 18.068 0.777 -14.113 1.00 81.81 81 LEU A CA 1
ATOM 665 C C . LEU A 1 81 ? 16.689 0.128 -13.958 1.00 81.81 81 LEU A C 1
ATOM 667 O O . LEU A 1 81 ? 15.758 0.777 -13.469 1.00 81.81 81 LEU A O 1
ATOM 671 N N . ARG A 1 82 ? 16.553 -1.150 -14.334 1.00 80.56 82 ARG A N 1
ATOM 672 C CA . ARG A 1 82 ? 15.314 -1.919 -14.147 1.00 80.56 82 ARG A CA 1
ATOM 673 C C . ARG A 1 82 ? 14.962 -2.044 -12.666 1.00 80.56 82 ARG A C 1
ATOM 675 O O . ARG A 1 82 ? 13.828 -1.744 -12.292 1.00 80.56 82 ARG A O 1
ATOM 682 N N . TRP A 1 83 ? 15.931 -2.412 -11.831 1.00 81.38 83 TRP A N 1
ATOM 683 C CA . TRP A 1 83 ? 15.766 -2.518 -10.382 1.00 81.38 83 TRP A CA 1
ATOM 684 C C . TRP A 1 83 ? 15.362 -1.177 -9.754 1.00 81.38 83 TRP A C 1
ATOM 686 O O . TRP A 1 83 ? 14.385 -1.103 -9.005 1.00 81.38 83 TRP A O 1
ATOM 696 N N . ARG A 1 84 ? 16.036 -0.082 -10.130 1.00 81.12 84 ARG A N 1
ATOM 697 C CA . ARG A 1 84 ? 15.713 1.268 -9.646 1.00 81.12 84 ARG A CA 1
ATOM 698 C C . ARG A 1 84 ? 14.298 1.691 -10.042 1.00 81.12 84 ARG A C 1
ATOM 700 O O . ARG A 1 84 ? 13.564 2.206 -9.200 1.00 81.12 84 ARG A O 1
ATOM 707 N N . ARG A 1 85 ? 13.889 1.445 -11.292 1.00 78.00 85 ARG A N 1
ATOM 708 C CA . ARG A 1 85 ? 12.517 1.711 -11.761 1.00 78.00 85 ARG A CA 1
ATOM 709 C C . ARG A 1 85 ? 11.488 0.905 -10.977 1.00 78.00 85 ARG A C 1
ATOM 711 O O . ARG A 1 85 ? 10.485 1.471 -10.557 1.00 78.00 85 ARG A O 1
ATOM 718 N N . GLN A 1 86 ? 11.745 -0.37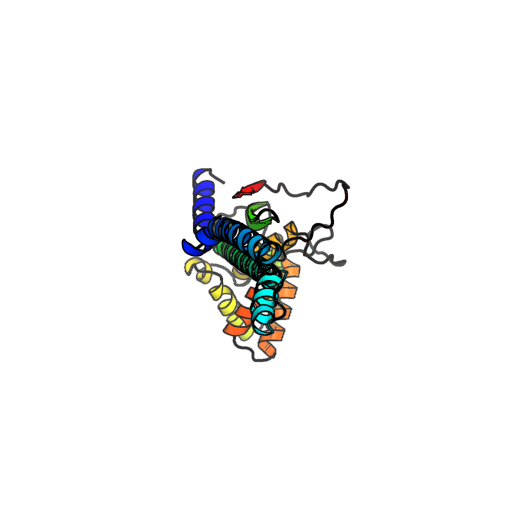9 -10.735 1.00 78.44 86 GLN A N 1
ATOM 719 C CA . GLN A 1 86 ? 10.854 -1.233 -9.949 1.00 78.44 86 GLN A CA 1
ATOM 720 C C . GLN A 1 86 ? 10.682 -0.709 -8.517 1.00 78.44 86 GLN A C 1
ATOM 722 O O . GLN A 1 86 ? 9.550 -0.580 -8.050 1.00 78.44 86 GLN A O 1
ATOM 727 N N . LYS A 1 87 ? 11.779 -0.311 -7.861 1.00 78.56 87 LYS A N 1
ATOM 728 C CA . LYS A 1 87 ? 11.747 0.273 -6.512 1.00 78.56 87 LYS A CA 1
ATOM 729 C C . LYS A 1 87 ? 10.935 1.574 -6.459 1.00 78.56 87 LYS A C 1
ATOM 731 O O . LYS A 1 87 ? 10.183 1.794 -5.513 1.00 78.56 87 LYS A O 1
ATOM 736 N N . ILE A 1 88 ? 11.046 2.423 -7.485 1.00 78.94 88 ILE A N 1
ATOM 737 C CA . ILE A 1 88 ? 10.250 3.657 -7.590 1.00 78.94 88 ILE A CA 1
ATOM 738 C C . ILE A 1 88 ? 8.765 3.334 -7.800 1.00 78.94 88 ILE A C 1
ATOM 740 O O . ILE A 1 88 ? 7.930 3.908 -7.106 1.00 78.94 88 ILE A O 1
ATOM 744 N N . ARG A 1 89 ? 8.417 2.377 -8.677 1.00 78.25 89 ARG A N 1
ATOM 745 C CA . ARG A 1 89 ? 7.014 1.955 -8.877 1.00 78.25 89 ARG A CA 1
ATOM 746 C C . ARG A 1 89 ? 6.371 1.479 -7.579 1.00 78.25 89 ARG A C 1
ATOM 748 O O . ARG A 1 89 ? 5.278 1.923 -7.247 1.00 78.25 89 ARG A O 1
ATOM 755 N N . GLN A 1 90 ? 7.069 0.627 -6.828 1.00 77.44 90 GLN A N 1
ATOM 756 C CA . GLN A 1 90 ? 6.590 0.137 -5.533 1.00 77.44 90 GLN A CA 1
ATOM 757 C C . GLN A 1 90 ? 6.402 1.274 -4.524 1.00 77.44 90 GLN A C 1
ATOM 759 O O . GLN A 1 90 ? 5.417 1.292 -3.789 1.00 77.44 90 GLN A O 1
ATOM 764 N N . ARG A 1 91 ? 7.308 2.260 -4.516 1.00 78.19 91 ARG A N 1
ATOM 765 C CA . ARG A 1 91 ? 7.180 3.445 -3.660 1.00 78.19 91 ARG A CA 1
ATOM 766 C C . ARG A 1 91 ? 5.939 4.274 -4.008 1.00 78.19 91 ARG A C 1
ATOM 768 O O . ARG A 1 91 ? 5.251 4.714 -3.093 1.00 78.19 91 ARG A O 1
ATOM 775 N N . ILE A 1 92 ? 5.649 4.486 -5.293 1.00 79.06 92 ILE A N 1
ATOM 776 C CA . ILE A 1 92 ? 4.453 5.228 -5.728 1.00 79.06 92 ILE A CA 1
ATOM 777 C C . ILE A 1 92 ? 3.180 4.450 -5.393 1.00 79.06 92 ILE A C 1
ATOM 779 O O . ILE A 1 92 ? 2.283 5.030 -4.791 1.00 79.06 92 ILE A O 1
ATOM 783 N N . ALA A 1 93 ? 3.129 3.148 -5.699 1.00 78.88 93 ALA A N 1
ATOM 784 C CA . ALA A 1 93 ? 1.985 2.292 -5.367 1.00 78.88 93 ALA A CA 1
ATOM 785 C C . ALA A 1 93 ? 1.659 2.364 -3.869 1.00 78.88 93 ALA A C 1
ATOM 787 O O . ALA A 1 93 ? 0.515 2.579 -3.475 1.00 78.88 93 ALA A O 1
ATOM 788 N N . ARG A 1 94 ? 2.702 2.313 -3.032 1.00 78.06 94 ARG A N 1
ATOM 789 C CA . ARG A 1 94 ? 2.562 2.462 -1.587 1.00 78.06 94 ARG A CA 1
ATOM 7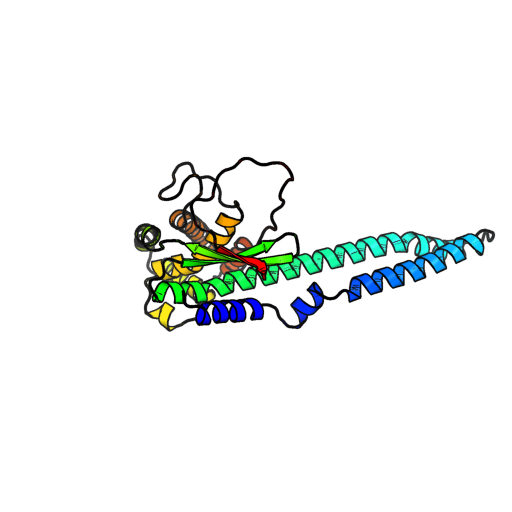90 C C . ARG A 1 94 ? 2.016 3.811 -1.170 1.00 78.06 94 ARG A C 1
ATOM 792 O O . ARG A 1 94 ? 1.107 3.861 -0.350 1.00 78.06 94 ARG A O 1
ATOM 799 N N . LYS A 1 95 ? 2.520 4.903 -1.738 1.00 80.00 95 LYS A N 1
ATOM 800 C CA . LYS A 1 95 ? 1.958 6.226 -1.455 1.00 80.00 95 LYS A CA 1
ATOM 801 C C . LYS A 1 95 ? 0.498 6.342 -1.912 1.00 80.00 95 LYS A C 1
ATOM 803 O O . LYS A 1 95 ? -0.271 7.007 -1.233 1.00 80.00 95 LYS A O 1
ATOM 808 N N . MET A 1 96 ? 0.112 5.700 -3.018 1.00 82.50 96 MET A N 1
ATOM 809 C CA . MET A 1 96 ? -1.271 5.715 -3.512 1.00 82.50 96 MET A CA 1
ATOM 810 C C . MET A 1 96 ? -2.222 4.985 -2.560 1.00 82.50 96 MET A C 1
ATOM 812 O O . MET A 1 96 ? -3.253 5.541 -2.204 1.00 82.50 96 MET A O 1
ATOM 816 N N . VAL A 1 97 ? -1.865 3.790 -2.081 1.00 83.88 97 VAL A N 1
ATOM 817 C CA . VAL A 1 97 ? -2.693 3.070 -1.095 1.00 83.88 97 VAL A CA 1
ATOM 818 C C . VAL A 1 97 ? -2.759 3.803 0.236 1.00 83.88 97 VAL A C 1
ATOM 820 O O . VAL A 1 97 ? -3.833 3.906 0.814 1.00 83.88 97 VAL A O 1
ATOM 823 N N . LEU A 1 98 ? -1.654 4.391 0.698 1.00 80.12 98 LEU A N 1
ATOM 824 C CA . LEU A 1 98 ? -1.688 5.223 1.903 1.00 80.12 98 LEU A CA 1
ATOM 825 C C . LEU A 1 98 ? -2.570 6.467 1.716 1.00 80.12 98 LEU A C 1
ATOM 827 O O . LEU A 1 98 ? -3.295 6.838 2.629 1.00 80.12 98 LEU A O 1
ATOM 831 N N . LYS A 1 99 ? -2.592 7.064 0.517 1.00 83.94 99 LYS A N 1
ATOM 832 C CA . LYS A 1 99 ? -3.545 8.131 0.171 1.00 83.94 99 LYS A CA 1
ATOM 833 C C . LYS A 1 99 ? -5.004 7.670 0.130 1.00 83.94 99 LYS A C 1
ATOM 835 O O . LYS A 1 99 ? -5.881 8.522 0.216 1.00 83.94 99 LYS A O 1
ATOM 840 N N . CYS A 1 100 ? -5.279 6.371 0.023 1.00 86.44 100 CYS A N 1
ATOM 841 C CA . CYS A 1 100 ? -6.646 5.861 0.102 1.00 86.44 100 CYS A CA 1
ATOM 842 C C . CYS A 1 100 ? -7.199 5.916 1.532 1.00 86.44 100 CYS A C 1
ATOM 844 O O . CYS A 1 100 ? -8.408 5.996 1.674 1.00 86.44 100 CYS A O 1
ATOM 846 N N . VAL A 1 101 ? -6.357 5.929 2.576 1.00 85.31 101 VAL A N 1
ATOM 847 C CA . VAL A 1 101 ? -6.806 6.035 3.980 1.00 85.31 101 VAL A CA 1
ATOM 848 C C . VAL A 1 101 ? -7.669 7.285 4.218 1.00 85.31 101 VAL A C 1
ATOM 850 O O . VAL A 1 101 ? -8.833 7.116 4.576 1.00 85.31 101 VAL A O 1
ATOM 853 N N . PRO A 1 102 ? -7.188 8.520 3.960 1.00 82.69 102 PRO A N 1
ATOM 854 C CA . PRO A 1 102 ? -7.998 9.724 4.174 1.00 82.69 102 PRO A CA 1
ATOM 855 C C . PRO A 1 102 ? -9.192 9.830 3.216 1.00 82.69 102 PRO A C 1
ATOM 857 O O . PRO A 1 102 ? -10.153 10.533 3.507 1.00 82.69 102 PRO A O 1
ATOM 860 N N . ILE A 1 103 ? -9.154 9.148 2.066 1.00 85.25 103 ILE A N 1
ATOM 861 C CA . ILE A 1 103 ? -10.306 9.096 1.158 1.00 85.25 103 ILE A CA 1
ATOM 862 C C . ILE A 1 103 ? -11.369 8.150 1.723 1.00 85.25 103 ILE A C 1
ATOM 864 O O . ILE A 1 103 ? -12.534 8.521 1.772 1.00 85.25 103 ILE A O 1
ATOM 868 N N . ASN A 1 104 ? -10.984 6.961 2.190 1.00 87.50 104 ASN A N 1
ATOM 869 C CA . ASN A 1 104 ? -11.903 6.001 2.809 1.00 87.50 104 ASN A CA 1
ATOM 870 C C . ASN A 1 104 ? -12.524 6.558 4.085 1.00 87.50 104 ASN A C 1
ATOM 872 O O . ASN A 1 104 ? -13.695 6.311 4.339 1.00 87.50 104 ASN A O 1
ATOM 876 N N . GLU A 1 105 ? -11.767 7.342 4.844 1.00 84.50 105 GLU A N 1
ATOM 877 C CA . GLU A 1 105 ? -12.274 8.119 5.971 1.00 84.50 105 GLU A CA 1
ATOM 878 C C . GLU A 1 105 ? -13.431 9.036 5.557 1.00 84.50 105 GLU A C 1
ATOM 880 O O . GLU A 1 105 ? -14.509 9.000 6.144 1.00 84.50 105 GLU A O 1
ATOM 885 N N . GLU A 1 106 ? -13.233 9.820 4.499 1.00 84.38 106 GLU A N 1
ATOM 886 C CA . GLU A 1 106 ? -14.253 10.727 3.981 1.00 84.38 106 GLU A CA 1
ATOM 887 C C . GLU A 1 106 ? -15.472 9.982 3.417 1.00 84.38 106 GLU A C 1
ATOM 889 O O . GLU A 1 106 ? -16.606 10.430 3.579 1.00 84.38 106 GLU A O 1
ATOM 894 N N . LEU A 1 107 ? -15.252 8.843 2.753 1.00 85.56 107 LEU A N 1
ATOM 895 C CA . LEU A 1 107 ? -16.335 7.990 2.261 1.00 85.56 107 LEU A CA 1
ATOM 896 C C . LEU A 1 107 ? -17.135 7.384 3.425 1.00 85.56 107 LEU A C 1
ATOM 898 O O . LEU A 1 107 ? -18.362 7.326 3.344 1.00 85.56 107 LEU A O 1
ATOM 902 N N . TYR A 1 108 ? -16.451 6.990 4.502 1.00 85.25 108 TYR A N 1
ATOM 903 C CA . TYR A 1 108 ? -17.061 6.446 5.713 1.00 85.25 108 TYR A CA 1
ATOM 904 C C . TYR A 1 108 ? -17.908 7.488 6.451 1.00 85.25 108 TYR A C 1
ATOM 906 O O . TYR A 1 108 ? -19.055 7.205 6.779 1.00 85.25 108 TYR A O 1
ATOM 914 N N . GLN A 1 109 ? -17.402 8.715 6.626 1.00 83.44 109 GLN A N 1
ATOM 915 C CA . GLN A 1 109 ? -18.154 9.828 7.234 1.00 83.44 109 GLN A CA 1
ATOM 916 C C . GLN A 1 109 ? -19.438 10.190 6.474 1.00 83.44 109 GLN A C 1
ATOM 918 O O . GLN A 1 109 ? -20.313 10.862 7.009 1.00 83.44 109 GLN A O 1
ATOM 923 N N . LEU A 1 110 ? -19.542 9.769 5.216 1.00 84.88 110 LEU A N 1
ATOM 924 C CA . LEU A 1 110 ? -20.718 9.963 4.373 1.00 84.88 110 LEU A CA 1
ATOM 925 C C . LEU A 1 110 ? -21.607 8.734 4.276 1.00 84.88 110 LEU A C 1
ATOM 927 O O . LEU A 1 110 ? -22.472 8.691 3.400 1.00 84.88 110 LEU A O 1
ATOM 931 N N . GLU A 1 111 ? -21.355 7.738 5.123 1.00 84.12 111 GLU A N 1
ATOM 932 C CA . GLU A 1 111 ? -22.123 6.498 5.205 1.00 84.12 111 GLU A CA 1
ATOM 933 C C . GLU A 1 111 ? -22.195 5.768 3.851 1.00 84.12 111 GLU A C 1
ATOM 935 O O . GLU A 1 111 ? -23.147 5.048 3.546 1.00 84.12 111 GLU A O 1
ATOM 940 N N . MET A 1 112 ? -21.178 5.949 2.997 1.00 82.69 112 MET A N 1
ATOM 941 C CA . MET A 1 112 ? -21.114 5.254 1.716 1.00 82.69 112 MET A CA 1
ATOM 942 C C . MET A 1 112 ? -20.511 3.855 1.910 1.00 82.69 112 MET A C 1
ATOM 944 O O . MET A 1 112 ? -19.399 3.748 2.428 1.00 82.69 112 MET A O 1
ATOM 948 N N . PRO A 1 113 ? -21.156 2.778 1.416 1.00 83.69 113 PRO A N 1
ATOM 949 C CA . PRO A 1 113 ? -20.652 1.405 1.524 1.00 83.69 113 PRO A CA 1
ATOM 950 C C . PRO A 1 113 ? -19.581 1.122 0.457 1.00 83.69 113 PRO A C 1
ATOM 952 O O . PRO A 1 113 ? -19.671 0.162 -0.309 1.00 83.69 113 PRO A O 1
ATOM 955 N N . LEU A 1 114 ? -18.606 2.021 0.329 1.00 86.50 114 LEU A N 1
ATOM 956 C CA . LEU A 1 114 ? -17.572 2.004 -0.697 1.00 86.50 114 LEU A CA 1
ATOM 957 C C . LEU A 1 114 ? -16.214 2.238 -0.057 1.00 86.50 114 LEU A C 1
ATOM 959 O O . LEU A 1 114 ? -16.006 3.221 0.650 1.00 86.50 114 LEU A O 1
ATOM 963 N N . LEU A 1 115 ? -15.271 1.370 -0.395 1.00 88.00 115 LEU A N 1
ATOM 964 C CA . LEU A 1 115 ? -13.881 1.505 -0.008 1.00 88.00 115 LEU A CA 1
ATOM 965 C C . LEU A 1 115 ? -12.988 1.565 -1.240 1.00 88.00 115 LEU A C 1
ATOM 967 O O . LEU A 1 115 ? -13.227 0.911 -2.258 1.00 88.00 115 LEU A O 1
ATOM 971 N N . LEU A 1 116 ? -11.937 2.362 -1.122 1.00 89.62 116 LEU A N 1
ATOM 972 C CA . LEU A 1 116 ? -10.945 2.584 -2.152 1.00 89.62 116 LEU A CA 1
ATOM 973 C C . LEU A 1 116 ? -9.660 1.828 -1.830 1.00 89.62 116 LEU A C 1
ATOM 975 O O . LEU A 1 116 ? -9.178 1.813 -0.692 1.00 89.62 116 LEU A O 1
ATOM 979 N N . THR A 1 117 ? -9.049 1.273 -2.868 1.00 89.31 117 THR A N 1
ATOM 980 C CA . THR A 1 117 ? -7.646 0.865 -2.833 1.00 89.31 117 THR A CA 1
ATOM 981 C C . THR A 1 117 ? -6.982 1.084 -4.189 1.00 89.31 117 THR A C 1
ATOM 983 O O . THR A 1 117 ? -7.642 1.350 -5.194 1.00 89.31 117 THR A O 1
ATOM 986 N N . ALA A 1 118 ? -5.658 0.972 -4.227 1.00 86.62 118 ALA A N 1
ATOM 987 C CA . ALA A 1 118 ? -4.867 1.060 -5.443 1.00 86.62 118 ALA A CA 1
ATOM 988 C C . ALA A 1 118 ? -4.011 -0.199 -5.627 1.00 86.62 118 ALA A C 1
ATOM 990 O O . ALA A 1 118 ? -3.492 -0.787 -4.678 1.00 86.62 118 ALA A O 1
ATOM 991 N N . THR A 1 119 ? -3.834 -0.613 -6.876 1.00 83.19 119 THR A N 1
ATOM 992 C CA . THR A 1 119 ? -2.997 -1.757 -7.259 1.00 83.19 119 THR A CA 1
ATOM 993 C C . THR A 1 119 ? -2.049 -1.366 -8.386 1.00 83.19 119 THR A C 1
ATOM 995 O O . THR A 1 119 ? -2.276 -0.399 -9.113 1.00 83.19 119 THR A O 1
ATOM 998 N N . LEU A 1 120 ? -0.955 -2.115 -8.523 1.00 80.38 120 LEU A N 1
ATOM 999 C CA . LEU A 1 120 ? 0.041 -1.919 -9.571 1.00 80.38 120 LEU A CA 1
ATOM 1000 C C . LEU A 1 120 ? 0.067 -3.144 -10.484 1.00 80.38 120 LEU A C 1
ATOM 1002 O O . LEU A 1 120 ? 0.377 -4.252 -10.048 1.00 80.38 120 LEU A O 1
ATOM 1006 N N . THR A 1 121 ? -0.184 -2.928 -11.771 1.00 72.50 121 THR A N 1
ATOM 1007 C CA . THR A 1 121 ? -0.092 -3.986 -12.786 1.00 72.50 121 THR A CA 1
ATOM 1008 C C . THR A 1 121 ? 1.347 -4.212 -13.258 1.00 72.50 121 THR A C 1
ATOM 1010 O O . THR A 1 121 ? 2.217 -3.341 -13.144 1.00 72.50 121 THR A O 1
ATOM 1013 N N . LYS A 1 122 ? 1.609 -5.371 -13.886 1.00 66.50 122 LYS A N 1
ATOM 1014 C CA . LYS A 1 122 ? 2.911 -5.683 -14.515 1.00 66.50 122 LYS A CA 1
ATOM 1015 C C . LYS A 1 122 ? 3.322 -4.651 -15.576 1.00 66.50 122 LYS A C 1
ATOM 1017 O O . LYS A 1 122 ? 4.511 -4.357 -15.713 1.00 66.50 122 LYS A O 1
ATOM 1022 N N . ALA A 1 123 ? 2.350 -4.075 -16.285 1.00 63.56 123 ALA A N 1
ATOM 1023 C CA . ALA A 1 123 ? 2.575 -3.051 -17.305 1.00 63.56 123 ALA A CA 1
ATOM 1024 C C . ALA A 1 123 ? 3.073 -1.714 -16.719 1.00 63.56 123 ALA A C 1
ATOM 1026 O O . ALA A 1 123 ? 3.587 -0.872 -17.451 1.00 63.56 123 ALA A O 1
ATOM 1027 N N . GLY A 1 124 ? 3.009 -1.533 -15.394 1.00 67.75 124 GLY A N 1
ATOM 1028 C CA . GLY A 1 124 ? 3.337 -0.265 -14.746 1.00 67.75 124 GLY A CA 1
ATOM 1029 C C . GLY A 1 124 ? 2.183 0.735 -14.750 1.00 67.75 124 GLY A C 1
ATOM 1030 O O . GLY A 1 124 ? 2.441 1.916 -14.547 1.00 67.75 124 GLY A O 1
ATOM 1031 N N . VAL A 1 125 ? 0.956 0.259 -14.977 1.00 74.62 125 VAL A N 1
ATOM 1032 C CA . VAL A 1 125 ? -0.290 1.030 -14.868 1.00 74.62 125 VAL A CA 1
ATOM 1033 C C . VAL A 1 125 ? -0.826 0.889 -13.446 1.00 74.62 125 VAL A C 1
ATOM 1035 O O . VAL A 1 125 ? -0.802 -0.224 -12.894 1.00 74.62 125 VAL A O 1
ATOM 1038 N N . PHE A 1 126 ? -1.283 1.993 -12.860 1.00 81.62 126 PHE A N 1
ATOM 1039 C CA . PHE A 1 126 ? -1.856 2.011 -11.517 1.00 81.62 126 PHE A CA 1
ATOM 1040 C C . PHE A 1 126 ? -3.375 1.917 -11.634 1.00 81.62 126 PHE A C 1
ATOM 1042 O O . PHE A 1 126 ? -3.992 2.697 -12.343 1.00 81.62 126 PHE A O 1
ATOM 1049 N N . ILE A 1 127 ? -3.997 0.952 -10.966 1.00 82.00 127 ILE A N 1
ATOM 1050 C CA . ILE A 1 127 ? -5.451 0.772 -11.020 1.00 82.00 127 ILE A CA 1
ATOM 1051 C C . ILE A 1 127 ? -6.040 1.163 -9.677 1.00 82.00 127 ILE A C 1
ATOM 1053 O O . ILE A 1 127 ? -5.604 0.649 -8.645 1.00 82.00 127 ILE A O 1
ATOM 1057 N N . ILE A 1 128 ? -7.034 2.044 -9.706 1.00 86.25 128 ILE A N 1
ATOM 1058 C CA . ILE A 1 128 ? -7.833 2.407 -8.538 1.00 86.25 128 ILE A CA 1
ATOM 1059 C C . ILE A 1 128 ? -9.087 1.537 -8.549 1.00 86.25 128 ILE A C 1
ATOM 1061 O O . ILE A 1 128 ? -9.801 1.478 -9.552 1.00 86.25 128 ILE A O 1
ATOM 1065 N N . HIS A 1 129 ? -9.338 0.866 -7.432 1.00 86.00 129 HIS A N 1
ATOM 1066 C CA . HIS A 1 129 ? -10.476 -0.024 -7.249 1.00 86.00 129 HIS A CA 1
ATOM 1067 C C . HIS A 1 129 ? -11.468 0.592 -6.282 1.00 86.00 129 HIS A C 1
ATOM 1069 O O . HIS A 1 129 ? -11.087 1.008 -5.185 1.00 86.00 129 HIS A O 1
ATOM 1075 N N . PHE A 1 130 ? -12.732 0.604 -6.694 1.00 87.31 130 PHE A N 1
ATOM 1076 C CA . PHE A 1 130 ? -13.868 0.908 -5.839 1.00 87.31 130 PHE A CA 1
ATOM 1077 C C . PHE A 1 130 ? -14.544 -0.413 -5.493 1.00 87.31 130 PHE A C 1
ATOM 1079 O O . PHE A 1 130 ? -15.071 -1.091 -6.377 1.00 87.31 130 PHE A O 1
ATOM 1086 N N . VAL A 1 131 ? -14.486 -0.784 -4.218 1.00 86.44 131 VAL A N 1
ATOM 1087 C CA . VAL A 1 131 ? -15.035 -2.042 -3.717 1.00 86.44 131 VAL A CA 1
ATOM 1088 C C . VAL A 1 131 ? -16.220 -1.725 -2.823 1.00 86.44 131 VAL A C 1
ATOM 1090 O O . VAL A 1 131 ? -16.093 -0.961 -1.866 1.00 86.44 131 VAL A O 1
ATOM 1093 N N . TYR A 1 132 ? -17.371 -2.313 -3.139 1.00 84.50 132 TYR A N 1
ATOM 1094 C CA . TYR A 1 132 ? -18.517 -2.279 -2.243 1.00 84.50 132 TYR A CA 1
ATOM 1095 C C . TYR A 1 132 ? -18.209 -3.122 -1.009 1.00 84.50 132 TYR A C 1
ATOM 1097 O O . TYR A 1 132 ? -17.953 -4.319 -1.124 1.00 84.50 132 TYR A O 1
ATOM 1105 N N . TYR A 1 133 ? -18.183 -2.483 0.157 1.00 83.19 133 TYR A N 1
ATOM 1106 C CA . TYR A 1 133 ? -17.842 -3.139 1.412 1.00 83.19 133 TYR A CA 1
ATOM 1107 C C . TYR A 1 133 ? -18.510 -2.426 2.587 1.00 83.19 133 TYR A C 1
ATOM 1109 O O . TYR A 1 133 ? -18.405 -1.207 2.731 1.00 83.19 133 TYR A O 1
ATOM 1117 N N . SER A 1 134 ? -19.168 -3.204 3.442 1.00 80.38 134 SER A N 1
ATOM 1118 C CA . SER A 1 134 ? -19.791 -2.737 4.677 1.00 80.38 134 SER A CA 1
ATOM 1119 C C . SER A 1 134 ? -18.783 -2.839 5.824 1.00 80.38 134 SER A C 1
ATOM 1121 O O . SER A 1 134 ? -18.426 -3.926 6.275 1.00 80.38 134 SER A O 1
ATOM 1123 N N . LEU A 1 135 ? -18.268 -1.692 6.277 1.00 82.44 135 LEU A N 1
ATOM 1124 C CA . LEU A 1 135 ? -17.415 -1.613 7.469 1.00 82.44 135 LEU A CA 1
ATOM 1125 C C . LEU A 1 135 ? -18.123 -2.061 8.767 1.00 82.44 135 LEU A C 1
ATOM 1127 O O . LEU A 1 135 ? -17.467 -2.759 9.545 1.00 82.44 135 LEU A O 1
ATOM 1131 N N . PRO A 1 136 ? -19.408 -1.715 9.018 1.00 82.19 136 PRO A N 1
ATOM 1132 C CA . PRO A 1 136 ? -20.091 -2.014 10.284 1.00 82.19 136 PRO A CA 1
ATOM 1133 C C . PRO A 1 136 ? -20.006 -3.466 10.744 1.00 82.19 136 PRO A C 1
ATOM 1135 O O . PRO A 1 136 ? -19.721 -3.716 11.915 1.00 82.19 136 PRO A O 1
ATOM 1138 N N . ASP A 1 137 ? -20.134 -4.414 9.817 1.00 77.88 137 ASP A N 1
ATOM 1139 C CA . ASP A 1 137 ? -20.107 -5.849 10.126 1.00 77.88 137 ASP A CA 1
ATOM 1140 C C . ASP A 1 137 ? -18.756 -6.288 10.717 1.00 77.88 137 ASP A C 1
ATOM 1142 O O . ASP A 1 137 ? -18.677 -7.132 11.608 1.00 77.88 137 ASP A O 1
ATOM 1146 N N . CYS A 1 138 ? -17.662 -5.674 10.260 1.00 83.00 138 CYS A N 1
ATOM 1147 C CA . CYS A 1 138 ? -16.328 -5.936 10.799 1.00 83.00 138 CYS A CA 1
ATOM 1148 C C . CYS A 1 138 ? -16.023 -5.114 12.050 1.00 83.00 138 CYS A C 1
ATOM 1150 O O . CYS A 1 138 ? -15.289 -5.593 12.914 1.00 83.00 138 CYS A O 1
ATOM 1152 N N . MET A 1 139 ? -16.579 -3.905 12.154 1.00 85.19 139 MET A N 1
ATOM 1153 C CA . MET A 1 139 ? -16.335 -3.015 13.287 1.00 85.19 139 MET A CA 1
ATOM 1154 C C . MET A 1 139 ? -16.860 -3.600 14.592 1.00 85.19 139 MET A C 1
ATOM 1156 O O . MET A 1 139 ? -16.112 -3.597 15.561 1.00 85.19 139 MET A O 1
ATOM 1160 N N . GLY A 1 140 ? -18.066 -4.179 14.616 1.00 82.06 140 GLY A N 1
ATOM 1161 C CA . GLY A 1 140 ? -18.614 -4.760 15.851 1.00 82.06 140 GLY A CA 1
ATOM 1162 C C . GLY A 1 140 ? -17.727 -5.867 16.437 1.00 82.06 140 GLY A C 1
ATOM 1163 O O . GLY A 1 140 ? -17.522 -5.951 17.644 1.00 82.06 140 GLY A O 1
ATOM 1164 N N . ILE A 1 141 ? -17.113 -6.677 15.573 1.00 82.56 141 ILE A N 1
ATOM 1165 C CA . ILE A 1 141 ? -16.147 -7.698 15.992 1.00 82.56 141 ILE A CA 1
ATOM 1166 C C . ILE A 1 141 ? -14.834 -7.070 16.463 1.00 82.56 141 ILE A C 1
ATOM 1168 O O . ILE A 1 141 ? -14.276 -7.482 17.480 1.00 82.56 141 ILE A O 1
ATOM 1172 N N . SER A 1 142 ? -14.319 -6.092 15.719 1.00 84.25 142 SER A N 1
ATOM 1173 C CA . SER A 1 142 ? -13.080 -5.411 16.086 1.00 84.25 142 SER A CA 1
ATOM 1174 C C . SER A 1 142 ? -13.213 -4.606 17.378 1.00 84.25 142 SER A C 1
ATOM 1176 O O . SER A 1 142 ? -12.235 -4.463 18.102 1.00 84.25 142 SER A O 1
ATOM 1178 N N . GLU A 1 143 ? -14.412 -4.137 17.710 1.00 87.25 143 GLU A N 1
ATOM 1179 C CA . GLU A 1 143 ? -14.686 -3.415 18.946 1.00 87.25 143 GLU A CA 1
ATOM 1180 C C . GLU A 1 143 ? -14.488 -4.299 20.176 1.00 87.25 143 GLU A C 1
ATOM 1182 O O . GLU A 1 143 ? -13.843 -3.873 21.129 1.00 87.25 143 GLU A O 1
ATOM 1187 N N . LEU A 1 144 ? -14.930 -5.558 20.119 1.00 84.50 144 LEU A N 1
ATOM 1188 C CA . LEU A 1 144 ? -14.713 -6.527 21.197 1.00 84.50 144 LEU A CA 1
ATOM 1189 C C . LEU A 1 144 ? -13.221 -6.782 21.462 1.00 84.50 144 LEU A C 1
ATOM 1191 O O . LEU A 1 144 ? -12.817 -6.958 22.608 1.00 84.50 144 LEU A O 1
ATOM 1195 N N . LEU A 1 145 ? -12.391 -6.777 20.414 1.00 83.75 145 LEU A N 1
ATOM 1196 C CA . LEU A 1 145 ? -10.938 -6.929 20.551 1.00 83.75 145 LEU A CA 1
ATOM 1197 C C . LEU A 1 145 ? -10.301 -5.704 21.202 1.00 83.75 145 LEU A C 1
ATOM 1199 O O . LEU A 1 145 ? -9.418 -5.837 22.046 1.00 83.75 145 LEU A O 1
ATOM 1203 N N . ILE A 1 146 ? -10.745 -4.512 20.805 1.00 85.81 146 ILE A N 1
ATOM 1204 C CA . ILE A 1 146 ? -10.234 -3.261 21.360 1.00 85.81 146 ILE A CA 1
ATOM 1205 C C . ILE A 1 146 ? -10.652 -3.107 22.824 1.00 85.81 146 ILE A C 1
ATOM 1207 O O . ILE A 1 146 ? -9.820 -2.732 23.638 1.00 85.81 146 ILE A O 1
ATOM 1211 N N . GLN A 1 147 ? -11.877 -3.495 23.189 1.00 85.38 147 GLN A N 1
ATOM 1212 C CA . GLN A 1 147 ? -12.340 -3.491 24.583 1.00 85.38 147 GLN A CA 1
ATOM 1213 C C . GLN A 1 147 ? -11.526 -4.417 25.501 1.00 85.38 147 GLN A C 1
ATOM 1215 O O . GLN A 1 147 ? -11.493 -4.205 26.711 1.00 85.38 147 GLN A O 1
ATOM 1220 N N . ALA A 1 148 ? -10.867 -5.439 24.948 1.00 84.12 148 ALA A N 1
ATOM 1221 C CA . ALA A 1 148 ? -9.975 -6.318 25.700 1.00 84.12 148 ALA A CA 1
ATOM 1222 C C . ALA A 1 148 ? -8.563 -5.728 25.912 1.00 84.12 148 ALA A C 1
ATOM 1224 O O . ALA A 1 148 ? -7.769 -6.314 26.649 1.00 84.12 148 ALA A O 1
ATOM 1225 N N . CYS A 1 149 ? -8.235 -4.597 25.277 1.00 84.88 149 CYS A N 1
ATOM 1226 C CA . CYS A 1 149 ? -6.931 -3.945 25.390 1.00 84.88 149 CYS A CA 1
ATOM 1227 C C . CYS A 1 149 ? -6.824 -3.109 26.675 1.00 84.88 149 CYS A C 1
ATOM 1229 O O . CYS A 1 149 ? -7.799 -2.571 27.195 1.00 84.88 149 CYS A O 1
ATOM 1231 N N . THR A 1 150 ? -5.603 -2.949 27.180 1.00 85.50 150 THR A N 1
ATOM 1232 C CA . THR A 1 150 ? -5.313 -2.046 28.304 1.00 85.50 150 THR A CA 1
ATOM 1233 C C . THR A 1 150 ? -5.265 -0.579 27.858 1.00 85.50 150 THR A C 1
ATOM 1235 O O . THR A 1 150 ? -4.907 -0.274 26.720 1.00 85.50 150 THR A O 1
ATOM 1238 N N . GLU A 1 151 ? -5.494 0.375 28.770 1.00 84.81 151 GLU A N 1
ATOM 1239 C CA . GLU A 1 151 ? -5.416 1.818 28.447 1.00 84.81 151 GLU A CA 1
ATOM 1240 C C . GLU A 1 151 ? -4.066 2.240 27.828 1.00 84.81 151 GLU A C 1
ATOM 1242 O O . GLU A 1 151 ? -3.978 3.185 27.040 1.00 84.81 151 GLU A O 1
ATOM 1247 N N . ASN A 1 152 ? -2.972 1.567 28.201 1.00 85.06 152 ASN A N 1
ATOM 1248 C CA . ASN A 1 152 ? -1.647 1.841 27.643 1.00 85.06 152 ASN A CA 1
ATOM 1249 C C . ASN A 1 152 ? -1.536 1.357 26.186 1.00 85.06 152 ASN A C 1
ATOM 1251 O O . ASN A 1 152 ? -0.940 2.028 25.342 1.00 85.06 152 ASN A O 1
ATOM 1255 N N . GLU A 1 153 ? -2.123 0.204 25.882 1.00 84.75 153 GLU A N 1
ATOM 1256 C CA . GLU A 1 153 ? -2.195 -0.354 24.532 1.00 84.75 153 GLU A CA 1
ATOM 1257 C C . GLU A 1 153 ? -3.073 0.498 23.623 1.00 84.75 153 GLU A C 1
ATOM 1259 O O . GLU A 1 153 ? -2.645 0.844 22.523 1.00 84.75 153 GLU A O 1
ATOM 1264 N N . GLU A 1 154 ? -4.229 0.946 24.109 1.00 85.94 154 GLU A N 1
ATOM 1265 C CA . GLU A 1 154 ? -5.097 1.867 23.376 1.00 85.94 154 GLU A CA 1
ATOM 1266 C C . GLU A 1 154 ? -4.374 3.169 23.011 1.00 85.94 154 GLU A C 1
ATOM 1268 O O . GLU A 1 154 ? -4.447 3.630 21.869 1.00 85.94 154 GLU A O 1
ATOM 1273 N N . LYS A 1 155 ? -3.598 3.744 23.942 1.00 85.50 155 LYS A N 1
ATOM 1274 C CA . LYS A 1 155 ? -2.775 4.938 23.674 1.00 85.50 155 LYS A CA 1
ATOM 1275 C C . LYS A 1 155 ? -1.729 4.681 22.590 1.00 85.50 155 LYS A C 1
ATOM 1277 O O . LYS A 1 155 ? -1.505 5.541 21.734 1.00 85.50 155 LYS A O 1
ATOM 1282 N N . LYS A 1 156 ? -1.095 3.506 22.599 1.00 85.50 156 LYS A N 1
ATOM 1283 C CA . LYS A 1 156 ? -0.119 3.112 21.570 1.00 85.50 156 LYS A CA 1
ATOM 1284 C C . LYS A 1 156 ? -0.780 2.902 20.210 1.00 85.50 156 LYS A C 1
ATOM 1286 O O . LYS A 1 156 ? -0.237 3.381 19.217 1.00 85.50 156 LYS A O 1
ATOM 1291 N N . ILE A 1 157 ? -1.943 2.252 20.163 1.00 86.12 157 ILE A N 1
ATOM 1292 C CA . ILE A 1 157 ? -2.724 2.051 18.934 1.00 86.12 157 ILE A CA 1
ATOM 1293 C C . ILE A 1 157 ? -3.192 3.398 18.383 1.00 86.12 157 ILE A C 1
ATOM 1295 O O . ILE A 1 157 ? -3.008 3.673 17.203 1.00 86.12 157 ILE A O 1
ATOM 1299 N N . SER A 1 158 ? -3.716 4.281 19.233 1.00 85.44 158 SER A N 1
ATOM 1300 C CA . SER A 1 158 ? -4.133 5.632 18.842 1.00 85.44 158 SER A CA 1
ATOM 1301 C C . SER A 1 158 ? -2.973 6.425 18.230 1.00 85.44 158 SER A C 1
ATOM 1303 O O . SER A 1 158 ? -3.104 7.003 17.148 1.00 85.44 158 SER A O 1
ATOM 1305 N N . LYS A 1 159 ? -1.788 6.369 18.856 1.00 83.69 159 LYS A N 1
ATOM 1306 C CA . LYS A 1 159 ? -0.567 6.981 18.313 1.00 83.69 159 LYS A CA 1
ATOM 1307 C C . LYS A 1 159 ? -0.084 6.310 17.025 1.00 83.69 159 LYS A C 1
ATOM 1309 O O . LYS A 1 159 ? 0.518 6.974 16.193 1.00 83.69 159 LYS A O 1
ATOM 1314 N N . PHE A 1 160 ? -0.316 5.013 16.851 1.00 83.12 160 PHE A N 1
ATOM 1315 C CA . PHE A 1 160 ? -0.011 4.324 15.601 1.00 83.12 160 PHE A CA 1
ATOM 1316 C C . PHE A 1 160 ? -0.946 4.780 14.477 1.00 83.12 160 PHE A C 1
ATOM 1318 O O . PHE A 1 160 ? -0.468 5.097 13.391 1.00 83.12 160 PHE A O 1
ATOM 1325 N N . ILE A 1 161 ? -2.248 4.895 14.746 1.00 82.88 161 ILE A N 1
ATOM 1326 C CA . ILE A 1 161 ? -3.240 5.339 13.761 1.00 82.88 161 ILE A CA 1
ATOM 1327 C C . ILE A 1 161 ? -2.989 6.785 13.327 1.00 82.88 161 ILE A C 1
ATOM 1329 O O . ILE A 1 161 ? -2.998 7.067 12.127 1.00 82.88 161 ILE A O 1
ATOM 1333 N N . SER A 1 162 ? -2.666 7.680 14.266 1.00 78.38 162 SER A N 1
ATOM 1334 C CA . SER A 1 162 ? -2.407 9.095 13.962 1.00 78.38 162 SER A CA 1
ATOM 1335 C C . SER A 1 162 ? -1.217 9.333 13.027 1.00 78.38 162 SER A C 1
ATOM 1337 O O . SER A 1 162 ? -1.115 10.397 12.423 1.00 78.38 162 SER A O 1
ATOM 1339 N N . LEU A 1 163 ? -0.338 8.343 12.838 1.00 77.44 163 LEU A N 1
ATOM 1340 C CA . LEU A 1 163 ? 0.744 8.410 11.850 1.00 77.44 163 LEU A CA 1
ATOM 1341 C C . LEU A 1 163 ? 0.269 8.167 10.411 1.00 77.44 163 LEU A C 1
ATOM 1343 O O . LEU A 1 163 ? 0.985 8.513 9.468 1.00 77.44 163 LEU A O 1
ATOM 1347 N N . TYR A 1 164 ? -0.907 7.565 10.233 1.00 71.25 164 TYR A N 1
ATOM 1348 C CA . TYR A 1 164 ? -1.485 7.227 8.930 1.00 71.25 164 TYR A CA 1
ATOM 1349 C C . TYR A 1 164 ? -2.738 8.040 8.593 1.00 71.25 164 TYR A C 1
ATOM 1351 O O . TYR A 1 164 ? -3.088 8.148 7.417 1.00 71.25 164 TYR A O 1
ATOM 1359 N N . THR A 1 165 ? -3.388 8.636 9.592 1.00 67.94 165 THR A N 1
ATOM 1360 C CA . THR A 1 165 ? -4.553 9.513 9.426 1.00 67.94 165 THR A CA 1
ATOM 1361 C C . THR A 1 165 ? -4.145 10.971 9.602 1.00 67.94 165 THR A C 1
ATOM 1363 O O . THR A 1 165 ? -3.614 11.349 10.642 1.00 67.94 165 THR A O 1
ATOM 1366 N N . SER A 1 166 ? -4.405 11.805 8.597 1.00 62.75 166 SER A N 1
ATOM 1367 C CA . SER A 1 166 ? -3.982 13.212 8.581 1.00 62.75 166 SER A CA 1
ATOM 1368 C C . SER A 1 166 ? -5.050 14.211 9.044 1.00 62.75 166 SER A C 1
ATOM 1370 O O . SER A 1 166 ? -4.777 15.407 9.045 1.00 62.75 166 SER A O 1
ATOM 1372 N N . ARG A 1 167 ? -6.269 13.762 9.375 1.00 64.56 167 ARG A N 1
ATOM 1373 C CA . ARG A 1 167 ? -7.393 14.632 9.756 1.00 64.56 167 ARG A CA 1
ATOM 1374 C C . ARG A 1 167 ? -7.637 14.609 11.264 1.00 64.56 167 ARG A C 1
ATOM 1376 O O . ARG A 1 167 ? -7.964 13.572 11.837 1.00 64.56 167 ARG A O 1
ATOM 1383 N N . GLU A 1 168 ? -7.502 15.774 11.894 1.00 62.22 168 GLU A N 1
ATOM 1384 C CA . GLU A 1 168 ? -7.714 15.956 13.337 1.00 62.22 168 GLU A CA 1
ATOM 1385 C C . GLU A 1 168 ? -9.184 15.742 13.743 1.00 62.22 168 GLU A C 1
ATOM 1387 O O . GLU A 1 168 ? -9.459 15.162 14.79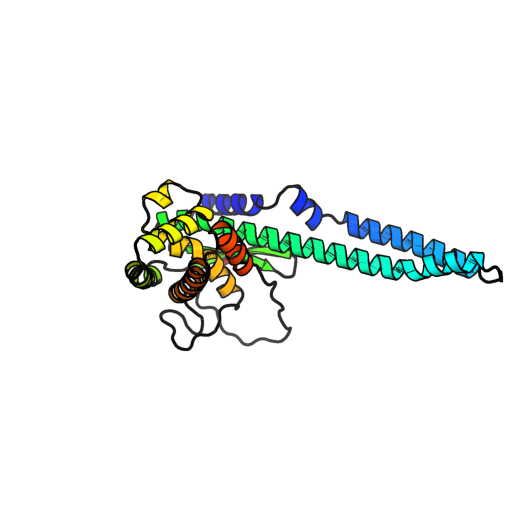5 1.00 62.22 168 GLU A O 1
ATOM 1392 N N . ASP A 1 169 ? -10.130 16.109 12.874 1.00 64.06 169 ASP A N 1
ATOM 1393 C CA . ASP A 1 169 ? -11.572 15.944 13.115 1.00 64.06 169 ASP A CA 1
ATOM 1394 C C . ASP A 1 169 ? -11.977 14.467 13.231 1.00 64.06 169 ASP A C 1
ATOM 1396 O O . ASP A 1 169 ? -12.781 14.087 14.080 1.00 64.06 169 ASP A O 1
ATOM 1400 N N . PHE A 1 170 ? -11.383 13.592 12.419 1.00 63.25 170 PHE A N 1
ATOM 1401 C CA . PHE A 1 170 ? -11.644 12.152 12.480 1.00 63.25 170 PHE A CA 1
ATOM 1402 C C . PHE A 1 170 ? -10.920 11.475 13.641 1.00 63.25 170 PHE A C 1
ATOM 1404 O O . PHE A 1 170 ? -11.448 10.551 14.257 1.00 63.25 170 PHE A O 1
ATOM 1411 N N . LEU A 1 171 ? -9.736 11.977 14.002 1.00 63.00 171 LEU A N 1
ATOM 1412 C CA . LEU A 1 171 ? -9.022 11.538 15.198 1.00 63.00 171 LEU A CA 1
ATOM 1413 C C . LEU A 1 171 ? -9.762 11.885 16.498 1.00 63.00 171 LEU A C 1
ATOM 1415 O O . LEU A 1 171 ? -9.558 11.185 17.489 1.00 63.00 171 LEU A O 1
ATOM 1419 N N . SER A 1 172 ? -10.590 12.931 16.498 1.00 63.78 172 SER A N 1
ATOM 1420 C CA . SER A 1 172 ? -11.330 13.401 17.676 1.00 63.78 172 SER A CA 1
ATOM 1421 C C . SER A 1 172 ? -12.767 12.880 17.766 1.00 63.78 172 SER A C 1
ATOM 1423 O O . SER A 1 172 ? -13.260 12.708 18.878 1.00 63.78 172 SER A O 1
ATOM 1425 N N . SER A 1 173 ? -13.425 12.598 16.637 1.00 69.50 173 SER A N 1
ATOM 1426 C CA . SER A 1 173 ? -14.828 12.146 16.604 1.00 69.50 173 SER A CA 1
ATOM 1427 C C . SER A 1 173 ? -15.013 10.628 16.511 1.00 69.50 173 SER A C 1
ATOM 1429 O O . SER A 1 173 ? -15.998 10.114 17.034 1.00 69.50 173 SER A O 1
ATOM 1431 N N . GLY A 1 174 ? -14.086 9.904 15.874 1.00 74.81 174 GLY A N 1
ATOM 1432 C CA . GLY A 1 174 ? -14.209 8.460 15.663 1.00 74.81 174 GLY A CA 1
ATOM 1433 C C . GLY A 1 174 ? -13.753 7.622 16.859 1.00 74.81 174 GLY A C 1
ATOM 1434 O O . GLY A 1 174 ? -12.738 7.908 17.507 1.00 74.81 174 GLY A O 1
ATOM 1435 N N . THR A 1 175 ? -14.447 6.513 17.106 1.00 85.31 175 THR A N 1
ATOM 1436 C CA . THR A 1 175 ? -13.997 5.465 18.032 1.00 85.31 175 THR A CA 1
ATOM 1437 C C . THR A 1 175 ? -12.635 4.909 17.599 1.00 85.31 175 THR A C 1
ATOM 1439 O O . THR A 1 175 ? -12.201 5.037 16.450 1.00 85.31 175 THR A O 1
ATOM 1442 N N . LEU A 1 176 ? -11.889 4.306 18.530 1.00 86.38 176 LEU A N 1
ATOM 1443 C CA . LEU A 1 176 ? -10.592 3.704 18.197 1.00 86.38 176 LEU A CA 1
ATOM 1444 C C . LEU A 1 176 ? -10.737 2.601 17.131 1.00 86.38 176 LEU A C 1
ATOM 1446 O O . LEU A 1 176 ? -9.926 2.520 16.208 1.00 86.38 176 LEU A O 1
ATOM 1450 N N . THR A 1 177 ? -11.812 1.819 17.222 1.00 87.88 177 THR A N 1
ATOM 1451 C CA . THR A 1 177 ? -12.160 0.739 16.295 1.00 87.88 177 THR A CA 1
ATOM 1452 C C . THR A 1 177 ? -12.422 1.240 14.880 1.00 87.88 177 THR A C 1
ATOM 1454 O O . THR A 1 177 ? -11.851 0.702 13.931 1.00 87.88 177 THR A O 1
ATOM 1457 N N . GLU A 1 178 ? -13.240 2.285 14.719 1.00 87.50 178 GLU A N 1
ATOM 1458 C CA . GLU A 1 178 ? -13.532 2.880 13.407 1.00 87.50 178 GLU A CA 1
ATOM 1459 C C . GLU A 1 178 ? -12.253 3.359 12.731 1.00 87.50 178 GLU A C 1
ATOM 1461 O O . GLU A 1 178 ? -11.965 3.011 11.583 1.00 87.50 178 GLU A O 1
ATOM 1466 N N . ARG A 1 179 ? -11.440 4.109 13.482 1.00 87.38 179 ARG A N 1
ATOM 1467 C CA . ARG A 1 179 ? -10.177 4.655 12.987 1.00 87.38 179 ARG A CA 1
ATOM 1468 C C . ARG A 1 179 ? -9.223 3.543 12.549 1.00 87.38 179 ARG A C 1
ATOM 1470 O O . ARG A 1 179 ? -8.592 3.652 11.496 1.00 87.38 179 ARG A O 1
ATOM 1477 N N . LEU A 1 180 ? -9.163 2.448 13.306 1.00 88.75 180 LEU A N 1
ATOM 1478 C CA . LEU A 1 180 ? -8.357 1.276 12.975 1.00 88.75 180 LEU A CA 1
ATOM 1479 C C . LEU A 1 180 ? -8.859 0.562 11.710 1.00 88.75 180 LEU A C 1
ATOM 1481 O O . LEU A 1 180 ? -8.063 0.259 10.817 1.00 88.75 180 LEU A O 1
ATOM 1485 N N . CYS A 1 181 ? -10.169 0.326 11.608 1.00 89.38 181 CYS A N 1
ATOM 1486 C CA . CYS A 1 181 ? -10.776 -0.351 10.462 1.00 89.38 181 CYS A CA 1
ATOM 1487 C C . CYS A 1 181 ? -10.574 0.446 9.171 1.00 89.38 181 CYS A C 1
ATOM 1489 O O . CYS A 1 181 ? -10.136 -0.110 8.160 1.00 89.38 181 CYS A O 1
ATOM 1491 N N . VAL A 1 182 ? -10.816 1.760 9.215 1.00 88.38 182 VAL A N 1
ATOM 1492 C CA . VAL A 1 182 ? -10.608 2.662 8.076 1.00 88.38 182 VAL A CA 1
ATOM 1493 C C . VAL A 1 182 ? -9.138 2.688 7.665 1.00 88.38 182 VAL A C 1
ATOM 1495 O O . VAL A 1 182 ? -8.853 2.530 6.477 1.00 88.38 182 VAL A O 1
ATOM 1498 N N . MET A 1 183 ? -8.203 2.805 8.615 1.00 88.25 183 MET A N 1
ATOM 1499 C CA . MET A 1 183 ? -6.762 2.808 8.329 1.00 88.25 183 MET A CA 1
ATOM 1500 C C . MET A 1 183 ? -6.293 1.516 7.646 1.00 88.25 183 MET A C 1
ATOM 1502 O O . MET A 1 183 ? -5.500 1.563 6.704 1.00 88.25 183 MET A O 1
ATOM 1506 N N . ILE A 1 184 ? -6.764 0.358 8.112 1.00 89.75 184 ILE A N 1
ATOM 1507 C CA . ILE A 1 184 ? -6.323 -0.954 7.613 1.00 89.75 184 ILE A CA 1
ATOM 1508 C C . ILE A 1 184 ? -7.015 -1.322 6.293 1.00 89.75 184 ILE A C 1
ATOM 1510 O O . ILE A 1 184 ? -6.438 -2.044 5.470 1.00 89.75 184 ILE A O 1
ATOM 1514 N N . SER A 1 185 ? -8.212 -0.782 6.046 1.00 90.19 185 SER A N 1
ATOM 1515 C CA . SER A 1 185 ? -9.044 -1.126 4.892 1.00 90.19 185 SER A CA 1
ATOM 1516 C C . SER A 1 185 ? -8.347 -1.072 3.524 1.00 90.19 185 SER A C 1
ATOM 1518 O O . SER A 1 185 ? -8.499 -2.034 2.767 1.00 90.19 185 SER A O 1
ATOM 1520 N N . PRO A 1 186 ? -7.523 -0.062 3.163 1.00 88.94 186 PRO A N 1
ATOM 1521 C CA . PRO A 1 186 ? -6.944 -0.011 1.824 1.00 88.94 186 PRO A CA 1
ATOM 1522 C C . PRO A 1 186 ? -5.896 -1.102 1.609 1.00 88.94 186 PRO A C 1
ATOM 1524 O O . PRO A 1 186 ? -5.777 -1.638 0.507 1.00 88.94 186 PRO A O 1
ATOM 1527 N N . VAL A 1 187 ? -5.143 -1.443 2.658 1.00 88.06 187 VAL A N 1
ATOM 1528 C CA . VAL A 1 187 ? -4.128 -2.505 2.629 1.00 88.06 187 VAL A CA 1
ATOM 1529 C C . VAL A 1 187 ? -4.796 -3.872 2.559 1.00 88.06 187 VAL A C 1
ATOM 1531 O O . VAL A 1 187 ? -4.377 -4.720 1.769 1.00 88.06 187 VAL A O 1
ATOM 1534 N N . TYR A 1 188 ? -5.841 -4.074 3.361 1.00 89.19 188 TYR A N 1
ATOM 1535 C CA . TYR A 1 188 ? -6.658 -5.278 3.314 1.00 89.19 188 TYR A CA 1
ATOM 1536 C C . TYR A 1 188 ? -7.212 -5.507 1.903 1.00 89.19 188 TYR A C 1
ATOM 1538 O O . TYR A 1 188 ? -6.949 -6.546 1.302 1.00 89.19 188 TYR A O 1
ATOM 1546 N N . LEU A 1 189 ? -7.888 -4.503 1.337 1.00 88.56 189 LEU A N 1
ATOM 1547 C CA . LEU A 1 189 ? -8.469 -4.584 -0.003 1.00 88.56 189 LEU A CA 1
ATOM 1548 C C . LEU A 1 189 ? -7.413 -4.782 -1.078 1.00 88.56 189 LEU A C 1
ATOM 1550 O O . LEU A 1 189 ? -7.635 -5.535 -2.020 1.00 88.56 189 LEU A O 1
ATOM 1554 N N . HIS A 1 190 ? -6.249 -4.145 -0.930 1.00 86.56 190 HIS A N 1
ATOM 1555 C CA . HIS A 1 190 ? -5.129 -4.394 -1.823 1.00 86.56 190 HIS A CA 1
ATOM 1556 C C . HIS A 1 190 ? -4.783 -5.887 -1.830 1.00 86.56 190 HIS A C 1
ATOM 1558 O O . HIS A 1 190 ? -4.789 -6.516 -2.880 1.00 86.56 190 HIS A O 1
ATOM 1564 N N . ARG A 1 191 ? -4.548 -6.483 -0.658 1.00 85.44 191 ARG A N 1
ATOM 1565 C CA . ARG A 1 191 ? -4.198 -7.907 -0.545 1.00 85.44 191 ARG A CA 1
ATOM 1566 C C . ARG A 1 191 ? -5.325 -8.830 -0.996 1.00 85.44 191 ARG A C 1
ATOM 1568 O O . ARG A 1 191 ? -5.036 -9.874 -1.573 1.00 85.44 191 ARG A O 1
ATOM 1575 N N . PHE A 1 192 ? -6.576 -8.445 -0.761 1.00 84.38 192 PHE A N 1
ATOM 1576 C CA . PHE A 1 192 ? -7.752 -9.171 -1.227 1.00 84.38 192 PHE A CA 1
ATOM 1577 C C . PHE A 1 192 ? -7.792 -9.234 -2.758 1.00 84.38 192 PHE A C 1
ATOM 1579 O O . PHE A 1 192 ? -7.788 -10.323 -3.323 1.00 84.38 192 PHE A O 1
ATOM 1586 N N . ILE A 1 193 ? -7.711 -8.083 -3.434 1.00 83.69 193 ILE A N 1
ATOM 1587 C CA . ILE A 1 193 ? -7.734 -7.987 -4.905 1.00 83.69 193 ILE A CA 1
ATOM 1588 C C . ILE A 1 193 ? -6.524 -8.684 -5.535 1.00 83.69 193 ILE A C 1
ATOM 1590 O O . ILE A 1 193 ? -6.610 -9.242 -6.625 1.00 83.69 193 ILE A O 1
ATOM 1594 N N . MET A 1 194 ? -5.380 -8.660 -4.853 1.00 80.00 194 MET A N 1
ATOM 1595 C CA . MET A 1 194 ? -4.161 -9.314 -5.326 1.00 80.00 194 MET A CA 1
ATOM 1596 C C . MET A 1 194 ? -4.112 -10.816 -5.003 1.00 80.00 194 MET A C 1
ATOM 1598 O O . MET A 1 194 ? -3.120 -11.461 -5.343 1.00 80.00 194 MET A O 1
ATOM 1602 N N . HIS A 1 195 ? -5.150 -11.375 -4.367 1.00 80.25 195 HIS A N 1
ATOM 1603 C CA . HIS A 1 195 ? -5.203 -12.762 -3.886 1.00 80.25 195 HIS A CA 1
ATOM 1604 C C . HIS A 1 195 ? -4.001 -13.146 -2.998 1.00 80.25 195 HIS A C 1
ATOM 1606 O O . HIS A 1 195 ? -3.483 -14.260 -3.053 1.00 80.25 195 HIS A O 1
ATOM 1612 N N . GLU A 1 196 ? -3.538 -12.205 -2.175 1.00 79.19 196 GLU A N 1
ATOM 1613 C CA . GLU A 1 196 ? -2.414 -12.380 -1.244 1.00 79.19 196 GLU A CA 1
ATOM 1614 C C . GLU A 1 196 ? -2.862 -12.665 0.192 1.00 79.19 196 GLU A C 1
ATOM 1616 O O . GLU A 1 196 ? -2.023 -12.843 1.082 1.00 79.19 196 GLU A O 1
ATOM 1621 N N . LEU A 1 197 ? -4.171 -12.665 0.446 1.00 79.81 197 LEU A N 1
ATOM 1622 C CA . LEU A 1 197 ? -4.708 -13.047 1.743 1.00 79.81 197 LEU A CA 1
ATOM 1623 C C . LEU A 1 197 ? -4.651 -14.570 1.905 1.00 79.81 197 LEU A C 1
ATOM 1625 O O . LEU A 1 197 ? -5.033 -15.297 0.984 1.00 79.81 197 LEU A O 1
ATOM 1629 N N . PRO A 1 198 ? -4.198 -15.069 3.068 1.00 74.69 198 PRO A N 1
ATOM 1630 C CA . PRO A 1 198 ? -4.233 -16.493 3.343 1.00 74.69 198 PRO A CA 1
ATOM 1631 C C . PRO A 1 198 ? -5.683 -16.992 3.367 1.00 74.69 198 PRO A C 1
ATOM 1633 O O . PRO A 1 198 ? -6.609 -16.276 3.758 1.00 74.69 198 PRO A O 1
ATOM 1636 N N . ILE A 1 199 ? -5.866 -18.246 2.963 1.00 73.62 199 ILE A N 1
ATOM 1637 C CA . ILE A 1 199 ? -7.133 -18.959 3.123 1.00 73.62 199 ILE A CA 1
ATOM 1638 C C . ILE A 1 199 ? -7.223 -19.368 4.594 1.00 73.62 199 ILE A C 1
ATOM 1640 O O . ILE A 1 199 ? -6.299 -19.994 5.116 1.00 73.62 199 ILE A O 1
ATOM 1644 N N . SER A 1 200 ? -8.310 -18.994 5.266 1.00 67.06 200 SER A N 1
ATOM 1645 C CA . SER A 1 200 ? -8.548 -19.356 6.665 1.00 67.06 200 SER A CA 1
ATOM 1646 C C . SER A 1 200 ? -9.713 -20.345 6.747 1.00 67.06 200 SER A C 1
ATOM 1648 O O . SER A 1 200 ? -10.773 -20.064 6.195 1.00 67.06 200 SER A O 1
ATOM 1650 N N . PRO A 1 201 ? -9.561 -21.486 7.439 1.00 61.53 201 PRO A N 1
ATOM 1651 C CA . PRO A 1 201 ? -10.654 -22.436 7.634 1.00 61.53 201 PRO A CA 1
ATOM 1652 C C . PRO A 1 201 ? -11.702 -21.961 8.661 1.00 61.53 201 PRO A C 1
ATOM 1654 O O . PRO A 1 201 ? -12.754 -22.579 8.774 1.00 61.53 201 PRO A O 1
ATOM 1657 N N . GLN A 1 202 ? -11.432 -20.890 9.419 1.00 65.50 202 GLN A N 1
ATOM 1658 C CA . GLN A 1 202 ? -12.292 -20.372 10.496 1.00 65.50 202 GLN A CA 1
ATOM 1659 C C . GLN A 1 202 ? -12.778 -18.946 10.184 1.00 65.50 202 GLN A C 1
ATOM 1661 O O . GLN A 1 202 ? -12.474 -18.003 10.912 1.00 65.50 202 GLN A O 1
ATOM 1666 N N . GLN A 1 203 ? -13.462 -18.743 9.058 1.00 62.91 203 GLN A N 1
ATOM 1667 C CA . GLN A 1 203 ? -13.872 -17.407 8.597 1.00 62.91 203 GLN A CA 1
ATOM 1668 C C . GLN A 1 203 ? -15.185 -16.926 9.213 1.00 62.91 203 GLN A C 1
ATOM 1670 O O . GLN A 1 203 ? -16.063 -17.726 9.520 1.00 62.91 203 GLN A O 1
ATOM 1675 N N . ARG A 1 204 ? -15.300 -15.601 9.403 1.00 67.12 204 ARG A N 1
ATOM 1676 C CA . ARG A 1 204 ? -16.483 -14.968 10.015 1.00 67.12 204 ARG A CA 1
ATOM 1677 C C . ARG A 1 204 ? -17.473 -14.381 9.000 1.00 67.12 204 ARG A C 1
ATOM 1679 O O . ARG A 1 204 ? -18.662 -14.422 9.282 1.00 67.12 204 ARG A O 1
ATOM 1686 N N . HIS A 1 205 ? -17.023 -13.862 7.846 1.00 64.19 205 HIS A N 1
ATOM 1687 C CA . HIS A 1 205 ? -17.901 -13.077 6.950 1.00 64.19 205 HIS A CA 1
ATOM 1688 C C . HIS A 1 205 ? -17.747 -13.284 5.428 1.00 64.19 205 HIS A C 1
ATOM 1690 O O . HIS A 1 205 ? -18.637 -12.869 4.695 1.00 64.19 205 HIS A O 1
ATOM 1696 N N . THR A 1 206 ? -16.656 -13.866 4.917 1.00 59.81 206 THR A N 1
ATOM 1697 C CA . THR A 1 206 ? -16.383 -13.955 3.464 1.00 59.81 206 THR A CA 1
ATOM 1698 C C . THR A 1 206 ? -16.004 -15.367 3.046 1.00 59.81 206 THR A C 1
ATOM 1700 O O . THR A 1 206 ? -15.355 -16.064 3.818 1.00 59.81 206 THR A O 1
ATOM 1703 N N . ASP A 1 207 ? -16.360 -15.762 1.820 1.00 57.19 207 ASP A N 1
ATOM 1704 C CA . ASP A 1 207 ? -16.061 -17.089 1.276 1.00 57.19 207 ASP A CA 1
ATOM 1705 C C . ASP A 1 207 ? -14.560 -17.270 0.994 1.00 57.19 207 ASP A C 1
ATOM 1707 O O . ASP A 1 207 ? -13.958 -16.571 0.177 1.00 57.19 207 ASP A O 1
ATOM 1711 N N . PHE A 1 208 ? -13.953 -18.231 1.688 1.00 58.31 208 PHE A N 1
ATOM 1712 C CA . PHE A 1 208 ? -12.585 -18.746 1.539 1.00 58.31 208 PHE A CA 1
ATOM 1713 C C . PHE A 1 208 ? -11.418 -17.742 1.665 1.00 58.31 208 PHE A C 1
ATOM 1715 O O . PHE A 1 208 ? -10.262 -18.168 1.716 1.00 58.31 208 PHE A O 1
ATOM 1722 N N . HIS A 1 209 ? -11.654 -16.445 1.891 1.00 68.94 209 HIS A N 1
ATOM 1723 C CA . HIS A 1 209 ? -10.616 -15.439 2.179 1.00 68.94 209 HIS A CA 1
ATOM 1724 C C . HIS A 1 209 ? -10.732 -14.794 3.567 1.00 68.94 209 HIS A C 1
ATOM 1726 O O . HIS A 1 209 ? -11.820 -14.583 4.095 1.00 68.94 209 HIS A O 1
ATOM 1732 N N . LEU A 1 210 ? -9.576 -14.520 4.184 1.00 77.25 210 LEU A N 1
ATOM 1733 C CA . LEU A 1 210 ? -9.480 -13.918 5.513 1.00 77.25 210 LEU A CA 1
ATOM 1734 C C . LEU A 1 210 ? -10.179 -12.550 5.529 1.00 77.25 210 LEU A C 1
ATOM 1736 O O . LEU A 1 210 ? -9.826 -11.697 4.728 1.00 77.25 210 LEU A O 1
ATOM 1740 N N . CYS A 1 211 ? -11.158 -12.354 6.415 1.00 85.94 211 CYS A N 1
ATOM 1741 C CA . CYS A 1 211 ? -11.990 -11.144 6.476 1.00 85.94 211 CYS A CA 1
ATOM 1742 C C . CYS A 1 211 ? -11.245 -9.947 7.108 1.00 85.94 211 CYS A C 1
ATOM 1744 O O . CYS A 1 211 ? -10.315 -10.148 7.889 1.00 85.94 211 CYS A O 1
ATOM 1746 N N . LEU A 1 212 ? -11.677 -8.699 6.853 1.00 87.81 212 LEU A N 1
ATOM 1747 C CA . LEU A 1 212 ? -11.063 -7.484 7.416 1.00 87.81 212 LEU A CA 1
ATOM 1748 C C . LEU A 1 212 ? -10.902 -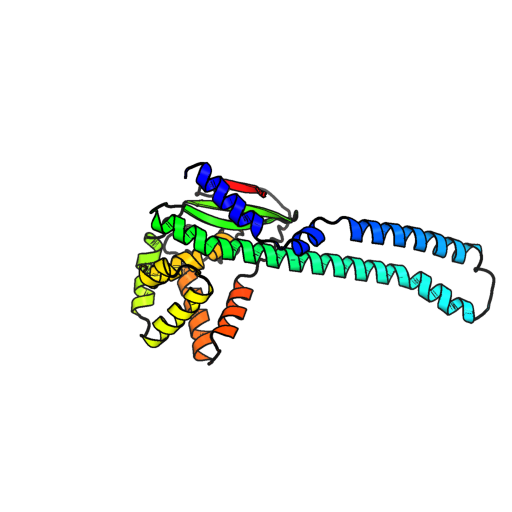7.548 8.943 1.00 87.81 212 LEU A C 1
ATOM 1750 O O . LEU A 1 212 ? -9.820 -7.256 9.436 1.00 87.81 212 LEU A O 1
ATOM 1754 N N . CYS A 1 213 ? -11.923 -7.968 9.695 1.00 87.12 213 CYS A N 1
ATOM 1755 C CA . CYS A 1 213 ? -11.827 -8.072 11.159 1.00 87.12 213 CYS A CA 1
ATOM 1756 C C . CYS A 1 213 ? -10.731 -9.056 11.614 1.00 87.12 213 CYS A C 1
ATOM 1758 O O . CYS A 1 213 ? -9.994 -8.767 12.549 1.00 87.12 213 CYS A O 1
ATOM 1760 N N . GLN A 1 214 ? -10.560 -10.177 10.907 1.00 87.00 214 GLN A N 1
ATOM 1761 C CA . GLN A 1 214 ? -9.495 -11.153 11.175 1.00 87.00 214 GLN A CA 1
ATOM 1762 C C . GLN A 1 214 ? -8.131 -10.626 10.726 1.00 87.00 214 GLN A C 1
ATOM 1764 O O . GLN A 1 214 ? -7.095 -10.927 11.311 1.00 87.00 214 GLN A O 1
ATOM 1769 N N . TYR A 1 215 ? -8.114 -9.811 9.672 1.00 88.38 215 TYR A N 1
ATOM 1770 C CA . TYR A 1 215 ? -6.896 -9.148 9.230 1.00 88.38 215 TYR A CA 1
ATOM 1771 C C . TYR A 1 215 ? -6.428 -8.135 10.276 1.00 88.38 215 TYR A C 1
ATOM 1773 O O . TYR A 1 215 ? -5.235 -8.047 10.555 1.00 88.38 215 TYR A O 1
ATOM 1781 N N . ILE A 1 216 ? -7.370 -7.421 10.896 1.00 89.06 216 ILE A N 1
ATOM 1782 C CA . ILE A 1 216 ? -7.112 -6.513 12.013 1.00 89.06 216 ILE A CA 1
ATOM 1783 C C . ILE A 1 216 ? -6.569 -7.281 13.222 1.00 89.06 216 ILE A C 1
ATOM 1785 O O . ILE A 1 216 ? -5.577 -6.833 13.788 1.00 89.06 216 ILE A O 1
ATOM 1789 N N . GLU A 1 217 ? -7.138 -8.442 13.569 1.00 88.38 217 GLU A N 1
ATOM 1790 C CA . GLU A 1 217 ? -6.610 -9.321 14.632 1.00 88.38 217 GLU A CA 1
ATOM 1791 C C . GLU A 1 217 ? -5.124 -9.618 14.420 1.00 88.38 217 GLU A C 1
ATOM 1793 O O . GLU A 1 217 ? -4.301 -9.308 15.278 1.00 88.38 217 GLU A O 1
ATOM 1798 N N . HIS A 1 218 ? -4.750 -10.111 13.238 1.00 87.12 218 HIS A N 1
ATOM 1799 C CA . HIS A 1 218 ? -3.350 -10.408 12.932 1.00 87.12 218 HIS A CA 1
ATOM 1800 C C . HIS A 1 218 ? -2.444 -9.172 12.946 1.00 87.12 218 HIS A C 1
ATOM 1802 O O . HIS A 1 218 ? -1.295 -9.243 13.385 1.00 87.12 218 HIS A O 1
ATOM 1808 N N . VAL A 1 219 ? -2.942 -8.030 12.464 1.00 87.62 219 VAL A N 1
ATOM 1809 C CA . VAL A 1 219 ? -2.194 -6.766 12.497 1.00 87.62 219 VAL A CA 1
ATOM 1810 C C . VAL A 1 219 ? -1.950 -6.315 13.937 1.00 87.62 219 VAL A C 1
ATOM 1812 O O . VAL A 1 219 ? -0.839 -5.886 14.248 1.00 87.62 219 VAL A O 1
ATOM 1815 N N . LEU A 1 220 ? -2.950 -6.436 14.812 1.00 87.75 220 LEU A N 1
ATOM 1816 C CA . LEU A 1 220 ? -2.830 -6.097 16.228 1.00 87.75 220 LEU A CA 1
ATOM 1817 C C . LEU A 1 220 ? -1.908 -7.067 16.970 1.00 87.75 220 LEU A C 1
ATOM 1819 O O . LEU A 1 220 ? -1.035 -6.612 17.700 1.00 87.75 220 LEU A O 1
ATOM 1823 N N . GLU A 1 221 ? -2.009 -8.376 16.733 1.00 87.56 221 GLU A N 1
ATOM 1824 C CA . GLU A 1 221 ? -1.082 -9.366 17.302 1.00 87.56 221 GLU A CA 1
ATOM 1825 C C . GLU A 1 221 ? 0.376 -9.058 16.942 1.00 87.56 221 GLU A C 1
ATOM 1827 O O . GLU A 1 221 ? 1.265 -9.081 17.796 1.00 87.56 221 GLU A O 1
ATOM 1832 N N . ASP A 1 222 ? 0.636 -8.747 15.670 1.00 86.62 222 ASP A N 1
ATOM 1833 C CA . ASP A 1 222 ? 1.964 -8.350 15.212 1.00 86.62 222 ASP A CA 1
ATOM 1834 C C . ASP A 1 222 ? 2.416 -7.033 15.857 1.00 86.62 222 ASP A C 1
ATOM 1836 O O . ASP A 1 222 ? 3.591 -6.883 16.204 1.00 86.62 222 ASP A O 1
ATOM 1840 N N . PHE A 1 223 ? 1.497 -6.078 16.022 1.00 86.44 223 PHE A N 1
ATOM 1841 C CA . PHE A 1 223 ? 1.764 -4.795 16.664 1.00 86.44 223 PHE A CA 1
ATOM 1842 C C . PHE A 1 223 ? 2.130 -4.973 18.140 1.00 86.44 223 PHE A C 1
ATOM 1844 O O . PHE A 1 223 ? 3.127 -4.403 18.587 1.00 86.44 223 PHE A O 1
ATOM 1851 N N . PHE A 1 224 ? 1.387 -5.798 18.877 1.00 86.62 224 PHE A N 1
ATOM 1852 C CA . PHE A 1 224 ? 1.647 -6.072 20.287 1.00 86.62 224 PHE A CA 1
ATOM 1853 C C . PHE A 1 224 ? 2.964 -6.809 20.493 1.00 86.62 224 PHE A C 1
ATOM 1855 O O . PHE A 1 224 ? 3.780 -6.334 21.277 1.00 86.62 224 PHE A O 1
ATOM 1862 N N . LYS A 1 225 ? 3.267 -7.841 19.694 1.00 87.06 225 LYS A N 1
ATOM 1863 C CA . LYS A 1 225 ? 4.590 -8.501 19.713 1.00 87.06 225 LYS A CA 1
ATOM 1864 C C . LYS A 1 225 ? 5.727 -7.499 19.516 1.00 87.06 225 LYS A C 1
ATOM 1866 O O . LYS A 1 225 ? 6.749 -7.551 20.200 1.00 87.06 225 LYS A O 1
ATOM 1871 N N . CYS A 1 226 ? 5.549 -6.558 18.587 1.00 84.00 226 CYS A N 1
ATOM 1872 C CA . CYS A 1 226 ? 6.534 -5.509 18.362 1.00 84.00 226 CYS A CA 1
ATOM 1873 C C . CYS A 1 226 ? 6.624 -4.545 19.555 1.00 84.00 226 CYS A C 1
ATOM 1875 O O . CYS A 1 226 ? 7.723 -4.186 19.976 1.00 84.00 226 CYS A O 1
ATOM 1877 N N . SER A 1 227 ? 5.490 -4.148 20.133 1.00 82.88 227 SER A N 1
ATOM 1878 C CA . SER A 1 227 ? 5.474 -3.250 21.285 1.00 82.88 227 SER A CA 1
ATOM 1879 C C . SER A 1 227 ? 6.043 -3.888 22.557 1.00 82.88 227 SER A C 1
ATOM 1881 O O . SER A 1 227 ? 6.655 -3.165 23.342 1.00 82.88 227 SER A O 1
ATOM 1883 N N . GLU A 1 228 ? 5.831 -5.181 22.786 1.00 84.69 228 GLU A N 1
ATOM 1884 C CA . GLU A 1 228 ? 6.348 -5.925 23.943 1.00 84.69 228 GLU A CA 1
ATOM 1885 C C . GLU A 1 228 ? 7.867 -6.086 23.875 1.00 84.69 228 GLU A C 1
ATOM 1887 O O . GLU A 1 228 ? 8.546 -6.021 24.895 1.00 84.69 228 GLU A O 1
ATOM 1892 N N . SER A 1 229 ? 8.420 -6.191 22.662 1.00 83.69 229 SER A N 1
ATOM 1893 C CA . SER A 1 229 ? 9.871 -6.229 22.438 1.00 83.69 229 SER A CA 1
ATOM 1894 C C . SER A 1 229 ? 10.597 -4.904 22.735 1.00 83.69 229 SER A C 1
ATOM 1896 O O . SER A 1 229 ? 11.813 -4.820 22.580 1.00 83.69 229 SER A O 1
ATOM 1898 N N . GLY A 1 230 ? 9.868 -3.863 23.154 1.00 79.50 230 GLY A N 1
ATOM 1899 C CA . GLY A 1 230 ? 10.426 -2.552 23.489 1.00 79.50 230 GLY A CA 1
ATOM 1900 C C . GLY A 1 230 ? 10.759 -1.679 22.277 1.00 79.50 230 GLY A C 1
ATOM 1901 O O . GLY A 1 230 ? 11.435 -0.665 22.437 1.00 79.50 230 GLY A O 1
ATOM 1902 N N . MET A 1 231 ? 10.299 -2.040 21.073 1.00 84.44 231 MET A N 1
ATOM 1903 C CA . MET A 1 231 ? 10.521 -1.221 19.880 1.00 84.44 231 MET A CA 1
ATOM 1904 C C . MET A 1 231 ? 9.784 0.116 19.964 1.00 84.44 231 MET A C 1
ATOM 1906 O O . MET A 1 231 ? 8.621 0.195 20.370 1.00 84.44 231 MET A O 1
ATOM 1910 N N . GLU A 1 232 ? 10.446 1.177 19.504 1.00 82.88 232 GLU A N 1
ATOM 1911 C CA . GLU A 1 232 ? 9.802 2.472 19.344 1.00 82.88 232 GLU A CA 1
ATOM 1912 C C . GLU A 1 232 ? 8.735 2.431 18.246 1.00 82.88 232 GLU A C 1
ATOM 1914 O O . GLU A 1 232 ? 8.876 1.771 17.214 1.00 82.88 232 GLU A O 1
ATOM 1919 N N . ILE A 1 233 ? 7.680 3.231 18.418 1.00 79.12 233 ILE A N 1
ATOM 1920 C CA . ILE A 1 233 ? 6.585 3.353 17.442 1.00 79.12 233 ILE A CA 1
ATOM 1921 C C . ILE A 1 233 ? 7.110 3.760 16.055 1.00 79.12 233 ILE A C 1
ATOM 1923 O O . ILE A 1 233 ? 6.555 3.343 15.041 1.00 79.12 233 ILE A O 1
ATOM 1927 N N . SER A 1 234 ? 8.190 4.542 15.993 1.00 77.94 234 SER A N 1
ATOM 1928 C CA . SER A 1 234 ? 8.855 4.949 14.750 1.00 77.94 234 SER A CA 1
ATOM 1929 C C . SER A 1 234 ? 9.345 3.743 13.931 1.00 77.94 234 SER A C 1
ATOM 1931 O O . SER A 1 234 ? 9.151 3.700 12.713 1.00 77.94 234 SER A O 1
ATOM 1933 N N . ASP A 1 235 ? 9.913 2.736 14.590 1.00 81.56 235 ASP A N 1
ATOM 1934 C CA . ASP A 1 235 ? 10.437 1.525 13.960 1.00 81.56 235 ASP A CA 1
ATOM 1935 C C . ASP A 1 235 ? 9.335 0.507 13.670 1.00 81.56 235 ASP A C 1
ATOM 1937 O O . ASP A 1 235 ? 9.307 -0.062 12.577 1.00 81.56 235 ASP A O 1
ATOM 1941 N N . ILE A 1 236 ? 8.346 0.383 14.561 1.00 80.25 236 ILE A N 1
ATOM 1942 C CA . ILE A 1 236 ? 7.109 -0.370 14.291 1.00 80.25 236 ILE A CA 1
ATOM 1943 C C . ILE A 1 236 ? 6.451 0.166 13.017 1.00 80.25 236 ILE A C 1
ATOM 1945 O O . ILE A 1 236 ? 6.091 -0.590 12.116 1.00 80.25 236 ILE A O 1
ATOM 1949 N N . THR A 1 237 ? 6.374 1.490 12.884 1.00 77.12 237 THR A N 1
ATOM 1950 C CA . THR A 1 237 ? 5.807 2.136 11.700 1.00 77.12 237 THR A CA 1
ATOM 1951 C C . THR A 1 237 ? 6.575 1.755 10.445 1.00 77.12 237 THR A C 1
ATOM 1953 O O . THR A 1 237 ? 5.930 1.422 9.459 1.00 77.12 237 THR A O 1
ATOM 1956 N N . LYS A 1 238 ? 7.916 1.725 10.462 1.00 78.56 238 LYS A N 1
ATOM 1957 C CA . LYS A 1 238 ? 8.726 1.270 9.313 1.00 78.56 238 LYS A CA 1
ATOM 1958 C C . LYS A 1 238 ? 8.454 -0.193 8.962 1.00 78.56 238 LYS A C 1
ATOM 1960 O O . LYS A 1 238 ? 8.294 -0.500 7.782 1.00 78.56 238 LYS A O 1
ATOM 1965 N N . ILE A 1 239 ? 8.345 -1.071 9.960 1.00 80.19 239 ILE A N 1
ATOM 1966 C CA . ILE A 1 239 ? 8.045 -2.496 9.757 1.00 80.19 239 ILE A CA 1
ATOM 1967 C C . ILE A 1 239 ? 6.671 -2.662 9.117 1.00 80.19 239 ILE A C 1
ATOM 1969 O O . ILE A 1 239 ? 6.543 -3.374 8.126 1.00 80.19 239 ILE A O 1
ATOM 1973 N N . PHE A 1 240 ? 5.643 -1.988 9.631 1.00 76.12 240 PHE A N 1
ATOM 1974 C CA . PHE A 1 240 ? 4.296 -2.068 9.066 1.00 76.12 240 PHE A CA 1
ATOM 1975 C C . PHE A 1 240 ? 4.226 -1.430 7.687 1.00 76.12 240 PHE A C 1
ATOM 1977 O O . PHE A 1 240 ? 3.667 -2.006 6.766 1.00 76.12 240 PHE A O 1
ATOM 1984 N N . GLN A 1 241 ? 4.910 -0.312 7.486 1.00 71.81 241 GLN A N 1
ATOM 1985 C CA . GLN A 1 241 ? 5.125 0.294 6.180 1.00 71.81 241 GLN A CA 1
ATOM 1986 C C . GLN A 1 241 ? 5.781 -0.655 5.163 1.00 71.81 241 GLN A C 1
ATOM 1988 O O . GLN A 1 241 ? 5.491 -0.576 3.964 1.00 71.81 241 GLN A O 1
ATOM 1993 N N . GLU A 1 242 ? 6.681 -1.528 5.611 1.00 70.75 242 GLU A N 1
ATOM 1994 C CA . GLU A 1 242 ? 7.271 -2.594 4.804 1.00 70.75 242 GLU A CA 1
ATOM 1995 C C . GLU A 1 242 ? 6.347 -3.805 4.668 1.00 70.75 242 GLU A C 1
ATOM 1997 O O . GLU A 1 242 ? 6.227 -4.339 3.574 1.00 70.75 242 GLU A O 1
ATOM 2002 N N . LYS A 1 243 ? 5.600 -4.214 5.694 1.00 68.62 243 LYS A N 1
ATOM 2003 C CA . LYS A 1 243 ? 4.563 -5.254 5.570 1.00 68.62 243 LYS A CA 1
ATOM 2004 C C . LYS A 1 243 ? 3.423 -4.815 4.651 1.00 68.62 243 LYS A C 1
ATOM 2006 O O . LYS A 1 243 ? 2.819 -5.646 3.981 1.00 68.62 243 LYS A O 1
ATOM 2011 N N . PHE A 1 244 ? 3.171 -3.519 4.544 1.00 66.81 244 PHE A N 1
ATOM 2012 C CA . PHE A 1 244 ? 2.263 -2.913 3.575 1.00 66.81 244 PHE A CA 1
ATOM 2013 C C . PHE A 1 244 ? 2.921 -2.746 2.190 1.00 66.81 244 PHE A C 1
ATOM 2015 O O . PHE A 1 244 ? 2.372 -2.055 1.331 1.00 66.81 244 PHE A O 1
ATOM 2022 N N . THR A 1 245 ? 4.106 -3.335 1.943 1.00 53.38 245 THR A N 1
ATOM 2023 C CA . THR A 1 245 ? 4.722 -3.330 0.607 1.00 53.38 245 THR A CA 1
ATOM 2024 C C . THR A 1 245 ? 4.051 -4.295 -0.359 1.00 53.38 245 THR A C 1
ATOM 2026 O O . THR A 1 245 ? 3.675 -5.417 -0.038 1.00 53.38 245 THR A O 1
ATOM 2029 N N . PHE A 1 246 ? 3.974 -3.804 -1.591 1.00 52.38 246 PHE A N 1
ATOM 2030 C CA . PHE A 1 246 ? 3.363 -4.405 -2.762 1.00 52.38 246 PHE A CA 1
ATOM 2031 C C . PHE A 1 246 ? 4.281 -5.486 -3.313 1.00 52.38 246 PHE A C 1
ATOM 2033 O O . PHE A 1 246 ? 5.394 -5.181 -3.779 1.00 52.38 246 PHE A O 1
ATOM 2040 N N . ARG A 1 247 ? 3.804 -6.729 -3.360 1.00 46.81 247 ARG A N 1
ATOM 2041 C CA . ARG A 1 247 ? 4.361 -7.693 -4.305 1.00 46.81 247 ARG A CA 1
ATOM 2042 C C . ARG A 1 247 ? 3.645 -7.476 -5.637 1.00 46.81 247 ARG A C 1
ATOM 2044 O O . ARG A 1 247 ? 2.429 -7.429 -5.733 1.00 46.81 247 ARG A O 1
ATOM 2051 N N . VAL A 1 248 ? 4.426 -7.238 -6.691 1.00 40.56 248 VAL A N 1
ATOM 2052 C CA . VAL A 1 248 ? 3.879 -7.244 -8.054 1.00 40.56 248 VAL A CA 1
ATOM 2053 C C . VAL A 1 248 ? 3.491 -8.695 -8.334 1.00 40.56 248 VAL A C 1
ATOM 2055 O O . VAL A 1 248 ? 4.331 -9.573 -8.112 1.00 40.56 248 VAL A O 1
ATOM 2058 N N . PRO A 1 249 ? 2.270 -8.978 -8.810 1.00 36.38 249 PRO A N 1
ATOM 2059 C CA . PRO A 1 249 ? 1.786 -10.340 -8.902 1.00 36.38 249 PRO A CA 1
ATOM 2060 C C . PRO A 1 249 ? 2.648 -11.075 -9.921 1.00 36.38 249 PRO A C 1
ATOM 2062 O O . PRO A 1 249 ? 2.719 -10.700 -11.097 1.00 36.38 249 PRO A O 1
ATOM 2065 N N . VAL A 1 250 ? 3.313 -12.144 -9.491 1.00 30.27 250 VAL A N 1
ATOM 2066 C CA . VAL A 1 250 ? 3.894 -13.116 -10.416 1.00 30.27 250 VAL A CA 1
ATOM 2067 C C . VAL A 1 250 ? 2.736 -13.987 -10.879 1.00 30.27 250 VAL A C 1
ATOM 2069 O O . VAL A 1 250 ? 2.557 -15.097 -10.398 1.00 30.27 250 VAL A O 1
ATOM 2072 N N . ILE A 1 251 ? 1.913 -13.469 -11.798 1.00 34.75 25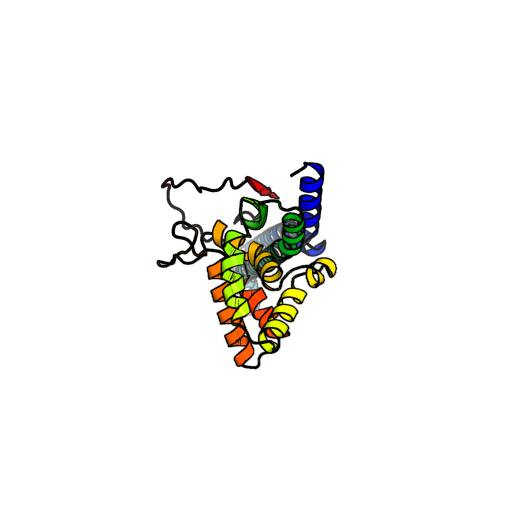1 ILE A N 1
ATOM 2073 C CA . ILE A 1 251 ? 0.947 -14.317 -12.506 1.00 34.75 251 ILE A CA 1
ATOM 2074 C C . ILE A 1 251 ? 1.787 -15.371 -13.225 1.00 34.75 251 ILE A C 1
ATOM 2076 O O . ILE A 1 251 ? 2.480 -15.035 -14.196 1.00 34.75 251 ILE A O 1
ATOM 2080 N N . LYS A 1 252 ? 1.789 -16.596 -12.690 1.00 25.67 252 LYS A N 1
ATOM 2081 C CA . LYS A 1 252 ? 2.176 -17.796 -13.421 1.00 25.67 252 LYS A CA 1
ATOM 2082 C C . LYS A 1 252 ? 1.125 -17.942 -14.512 1.00 25.67 252 LYS A C 1
ATOM 2084 O O . LYS A 1 252 ? -0.059 -18.060 -14.233 1.00 25.67 252 LYS A O 1
ATOM 2089 N N . SER A 1 253 ? 1.549 -17.819 -15.758 1.00 27.14 253 SER A N 1
ATOM 2090 C CA . SER A 1 253 ? 0.683 -18.034 -16.908 1.00 27.14 253 SER A CA 1
ATOM 2091 C C . SER A 1 253 ? 0.182 -19.480 -16.919 1.00 27.14 253 SER A C 1
ATOM 2093 O O . SER A 1 253 ? 1.017 -20.364 -17.130 1.00 27.14 253 SER A O 1
ATOM 2095 N N . LYS A 1 254 ? -1.131 -19.685 -16.712 1.00 26.89 254 LYS A N 1
ATOM 2096 C CA . LYS A 1 254 ? -2.048 -20.648 -17.384 1.00 26.89 254 LYS A CA 1
ATOM 2097 C C . LYS A 1 254 ? -3.193 -21.123 -16.464 1.00 26.89 254 LYS A C 1
ATOM 2099 O O . LYS A 1 254 ? -2.964 -21.220 -15.264 1.00 26.89 254 LYS A O 1
ATOM 2104 N N . PRO A 1 255 ? -4.308 -21.608 -17.043 1.00 35.66 255 PRO A N 1
ATOM 2105 C CA . PRO A 1 255 ? -5.333 -20.883 -17.791 1.00 35.66 255 PRO A CA 1
ATOM 2106 C C . PRO A 1 255 ? -6.661 -20.883 -16.998 1.00 35.66 255 PRO A C 1
ATOM 2108 O O . PRO A 1 255 ? -6.743 -21.469 -15.926 1.00 35.66 255 PRO A O 1
ATOM 2111 N N . GLU A 1 256 ? -7.653 -20.183 -17.540 1.00 35.56 256 GLU A N 1
ATOM 2112 C CA . GLU A 1 256 ? -9.077 -20.141 -17.169 1.00 35.56 256 GLU A CA 1
ATOM 2113 C C . GLU A 1 256 ? -9.594 -21.270 -16.258 1.00 35.56 256 GLU A C 1
ATOM 2115 O O . GLU A 1 256 ? -9.575 -22.448 -16.619 1.00 35.56 256 GLU A O 1
ATOM 2120 N N . LEU A 1 257 ? -10.163 -20.875 -15.118 1.00 28.25 257 LEU A N 1
ATOM 2121 C CA . LEU A 1 257 ? -11.401 -21.471 -14.638 1.00 28.25 257 LEU A CA 1
ATOM 2122 C C . LEU A 1 257 ? -12.220 -20.372 -13.960 1.00 28.25 257 LEU A C 1
ATOM 2124 O O . LEU A 1 257 ? -11.745 -19.717 -13.033 1.00 28.25 257 LEU A O 1
ATOM 2128 N N . ASP A 1 258 ? -13.412 -20.156 -14.500 1.00 33.84 258 ASP A N 1
ATOM 2129 C CA . ASP A 1 258 ? -14.395 -19.178 -14.063 1.00 33.84 258 ASP A CA 1
ATOM 2130 C C . ASP A 1 258 ? -14.751 -19.353 -12.583 1.00 33.84 258 ASP A C 1
ATOM 2132 O O . ASP A 1 258 ? -15.374 -20.337 -12.183 1.00 33.84 258 ASP A O 1
ATOM 2136 N N . THR A 1 259 ? -14.420 -18.350 -11.779 1.00 29.70 259 THR A N 1
ATOM 2137 C CA . THR A 1 259 ? -15.190 -18.000 -10.588 1.00 29.70 259 THR A CA 1
ATOM 2138 C C . THR A 1 259 ? -15.361 -16.489 -10.581 1.00 29.70 259 THR A C 1
ATOM 2140 O O . THR A 1 259 ? -14.410 -15.727 -10.410 1.00 29.70 259 THR A O 1
ATOM 2143 N N . GLU A 1 260 ? -16.591 -16.055 -10.847 1.00 26.94 260 GLU A N 1
ATOM 2144 C CA . GLU A 1 260 ? -17.009 -14.661 -10.739 1.00 26.94 260 GLU A CA 1
ATOM 2145 C C . GLU A 1 260 ? -16.651 -14.114 -9.345 1.00 26.94 260 GLU A C 1
ATOM 2147 O O . GLU A 1 260 ? -16.998 -14.738 -8.338 1.00 26.94 260 GLU A O 1
ATOM 2152 N N . PRO A 1 261 ? -15.996 -12.945 -9.232 1.00 34.84 261 PRO A N 1
ATOM 2153 C CA . PRO A 1 261 ? -15.920 -12.262 -7.954 1.00 34.84 261 PRO A CA 1
ATOM 2154 C C . PRO A 1 261 ? -17.319 -11.734 -7.613 1.00 34.84 261 PRO A C 1
ATOM 2156 O O . PRO A 1 261 ? -17.822 -10.811 -8.256 1.00 34.84 261 PRO A O 1
ATOM 2159 N N . GLN A 1 262 ? -17.956 -12.301 -6.585 1.00 37.03 262 GLN A N 1
ATOM 2160 C CA . GLN A 1 262 ? -19.118 -11.669 -5.963 1.00 37.03 262 GLN A CA 1
ATOM 2161 C C . GLN A 1 262 ? -18.660 -10.408 -5.224 1.00 37.03 262 GLN A C 1
ATOM 2163 O O . GLN A 1 262 ? -18.177 -10.426 -4.096 1.00 37.03 262 GLN A O 1
ATOM 2168 N N . GLY A 1 263 ? -18.774 -9.307 -5.954 1.00 33.88 263 GLY A N 1
ATOM 2169 C CA . GLY A 1 263 ? -18.430 -7.948 -5.579 1.00 33.88 263 GLY A CA 1
ATOM 2170 C C . GLY A 1 263 ? -18.222 -7.188 -6.880 1.00 33.88 263 GLY A C 1
ATOM 2171 O O . GLY A 1 263 ? -17.303 -7.501 -7.629 1.00 33.88 263 GLY A O 1
ATOM 2172 N N . ILE A 1 264 ? -19.091 -6.227 -7.201 1.00 36.31 264 ILE A N 1
ATOM 2173 C CA . ILE A 1 264 ? -18.931 -5.419 -8.417 1.00 36.31 264 ILE A CA 1
ATOM 2174 C C . ILE A 1 264 ? -17.669 -4.566 -8.235 1.00 36.31 264 ILE A C 1
ATOM 2176 O O . ILE A 1 264 ? -17.706 -3.506 -7.610 1.00 36.31 264 ILE A O 1
ATOM 2180 N N . VAL A 1 265 ? -16.536 -5.058 -8.737 1.00 40.28 265 VAL A N 1
ATOM 2181 C CA . VAL A 1 265 ? -15.262 -4.337 -8.742 1.00 40.28 265 VAL A CA 1
ATOM 2182 C C . VAL A 1 265 ? -15.271 -3.400 -9.940 1.00 40.28 265 VAL A C 1
ATOM 2184 O O . VAL A 1 265 ? -14.954 -3.786 -11.063 1.00 40.28 265 VAL A O 1
ATOM 2187 N N . ASN A 1 266 ? -15.621 -2.139 -9.701 1.00 40.66 266 ASN A N 1
ATOM 2188 C CA . ASN A 1 266 ? -15.415 -1.094 -10.695 1.00 40.66 266 ASN A CA 1
ATOM 2189 C C . ASN A 1 266 ? -13.957 -0.626 -10.593 1.00 40.66 266 ASN A C 1
ATOM 2191 O O . ASN A 1 266 ? -13.584 0.123 -9.686 1.00 40.66 266 ASN A O 1
ATOM 2195 N N . SER A 1 267 ? -13.118 -1.107 -11.511 1.00 39.66 267 SER A N 1
ATOM 2196 C CA . SER A 1 267 ? -11.690 -0.786 -11.574 1.00 39.66 267 SER A CA 1
ATOM 2197 C C . SER A 1 267 ? -11.394 0.216 -12.687 1.00 39.66 267 SER A C 1
ATOM 2199 O O . SER A 1 267 ? -11.865 0.031 -13.810 1.00 39.66 267 SER A O 1
ATOM 2201 N N . VAL A 1 268 ? -10.578 1.237 -12.415 1.00 43.06 268 VAL A N 1
ATOM 2202 C CA . VAL A 1 268 ? -10.147 2.211 -13.433 1.00 43.06 268 VAL A CA 1
ATOM 2203 C C . VAL A 1 268 ? -8.628 2.295 -13.496 1.00 43.06 268 VAL A C 1
ATOM 2205 O O . VAL A 1 268 ? -7.955 2.519 -12.490 1.00 43.06 268 VAL A O 1
ATOM 2208 N N . THR A 1 269 ? -8.096 2.100 -14.701 1.00 37.44 269 THR A N 1
ATOM 2209 C CA . THR A 1 269 ? -6.678 2.243 -15.051 1.00 37.44 269 THR A CA 1
ATOM 2210 C C . THR A 1 269 ? -6.277 3.711 -15.152 1.00 37.44 269 THR A C 1
ATOM 2212 O O . THR A 1 269 ? -6.884 4.464 -15.913 1.00 37.44 269 THR A O 1
ATOM 2215 N N . VAL A 1 270 ? -5.229 4.081 -14.415 1.00 37.44 270 VAL A N 1
ATOM 2216 C CA . VAL A 1 270 ? -4.554 5.386 -14.410 1.00 37.44 270 VAL A CA 1
ATOM 2217 C C . VAL A 1 270 ? -3.105 5.233 -14.869 1.00 37.44 270 VAL A C 1
ATOM 2219 O O . VAL A 1 270 ? -2.386 4.333 -14.363 1.00 37.44 270 VAL A O 1
#

pLDDT: mean 74.35, std 15.07, range [25.67, 90.19]